Protein AF-Q2F9Y0-F1 (afdb_monomer_lite)

Secondary structure (DSSP, 8-state):
-HHHHHHHHHHHHHHHHHHHHHHTSTT--HHHHHHHHHHHHHHHS-HHHHHHHHHHHHHHHHHHHHHHHHHHHHHHHHHHHHHHHTTGGGSTTS-SS--HHHHHHHHHHHT--HHHHHHHHHHHT-HHHHHHHHHHHHHHHS-S--TTSSEEEEEEETTEEEEEEPPEEEETTEEE--EEHHHIIIIIHHHHHHHHHHHHHHHHHHH--

Radius of gyration: 23.52 Å; chains: 1; bounding box: 57×32×68 Å

Structure (mmCIF, N/CA/C/O backbone):
data_AF-Q2F9Y0-F1
#
_entry.id   AF-Q2F9Y0-F1
#
loop_
_atom_site.group_PDB
_atom_site.id
_atom_site.type_symbol
_atom_site.label_atom_id
_atom_site.label_alt_id
_atom_site.label_comp_id
_atom_site.label_asym_id
_atom_site.label_entity_id
_atom_site.label_seq_id
_atom_site.pdbx_PDB_ins_code
_atom_site.Cartn_x
_atom_site.Cartn_y
_atom_site.Cartn_z
_atom_site.occupancy
_atom_site.B_iso_or_equiv
_atom_site.auth_seq_id
_atom_site.auth_comp_id
_atom_site.auth_asym_id
_atom_site.auth_atom_id
_atom_site.pdbx_PDB_model_num
ATOM 1 N N . MET A 1 1 ? 3.606 -2.712 -42.632 1.00 35.59 1 MET A N 1
ATOM 2 C CA . MET A 1 1 ? 4.007 -3.842 -41.758 1.00 35.59 1 MET A CA 1
ATOM 3 C C . MET A 1 1 ? 5.374 -4.440 -42.110 1.00 35.59 1 MET A C 1
ATOM 5 O O . MET A 1 1 ? 6.155 -4.643 -41.194 1.00 35.59 1 MET A O 1
ATOM 9 N N . ALA A 1 2 ? 5.744 -4.632 -43.386 1.00 31.11 2 ALA A N 1
ATOM 10 C CA . ALA A 1 2 ? 7.085 -5.122 -43.763 1.00 31.11 2 ALA A CA 1
ATOM 11 C C . ALA A 1 2 ? 8.265 -4.178 -43.407 1.00 31.11 2 ALA A C 1
ATOM 13 O O . ALA A 1 2 ? 9.403 -4.629 -43.318 1.00 31.11 2 ALA A O 1
ATOM 14 N N . SER A 1 3 ? 8.014 -2.881 -43.171 1.00 41.38 3 SER A N 1
ATOM 15 C CA . SER A 1 3 ? 9.053 -1.863 -42.931 1.00 41.38 3 SER A CA 1
ATOM 16 C C . SER A 1 3 ? 9.679 -1.881 -41.530 1.00 41.38 3 SER A C 1
ATOM 18 O O . SER A 1 3 ? 10.760 -1.328 -41.354 1.00 41.38 3 SER A O 1
ATOM 20 N N . VAL A 1 4 ? 9.033 -2.507 -40.542 1.00 35.78 4 VAL A N 1
ATOM 21 C CA . VAL A 1 4 ? 9.550 -2.601 -39.162 1.00 35.78 4 VAL A CA 1
ATOM 22 C C . VA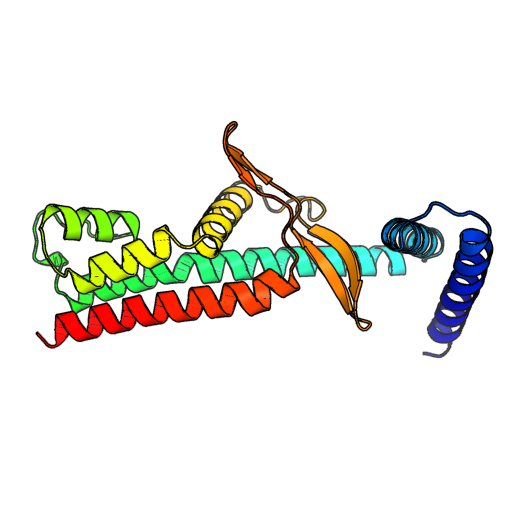L A 1 4 ? 10.335 -3.898 -38.966 1.00 35.78 4 VAL A C 1
ATOM 24 O O . VAL A 1 4 ? 11.355 -3.901 -38.287 1.00 35.78 4 VAL A O 1
ATOM 27 N N . GLN A 1 5 ? 9.932 -4.982 -39.638 1.00 37.91 5 GLN A N 1
ATOM 28 C CA . GLN A 1 5 ? 10.561 -6.300 -39.513 1.00 37.91 5 GLN A CA 1
ATOM 29 C C . GLN A 1 5 ? 12.048 -6.282 -39.895 1.00 37.91 5 GLN A C 1
ATOM 31 O O . GLN A 1 5 ? 12.871 -6.871 -39.203 1.00 37.91 5 GLN A O 1
ATOM 36 N N . TRP A 1 6 ? 12.420 -5.592 -40.979 1.00 38.03 6 TRP A N 1
ATOM 37 C CA . TRP A 1 6 ? 13.822 -5.534 -41.405 1.00 38.03 6 TRP A CA 1
ATOM 38 C C . TRP A 1 6 ? 14.667 -4.637 -40.491 1.00 38.03 6 TRP A C 1
ATOM 40 O O . TRP A 1 6 ? 15.812 -4.984 -40.215 1.00 38.03 6 TRP A O 1
ATOM 50 N N . LYS A 1 7 ? 14.100 -3.544 -39.957 1.00 39.91 7 LYS A N 1
ATOM 51 C CA . LYS A 1 7 ? 14.755 -2.695 -38.948 1.00 39.91 7 LYS A CA 1
ATOM 52 C C . LYS A 1 7 ? 14.967 -3.458 -37.642 1.00 39.91 7 LYS A C 1
ATOM 54 O O . LYS A 1 7 ? 16.060 -3.413 -37.090 1.00 39.91 7 LYS A O 1
ATOM 59 N N . LEU A 1 8 ? 13.964 -4.224 -37.204 1.00 39.72 8 LEU A N 1
ATOM 60 C CA . LEU A 1 8 ? 14.056 -5.126 -36.059 1.00 39.72 8 LEU A CA 1
ATOM 61 C C . LEU A 1 8 ? 15.112 -6.211 -36.309 1.00 39.72 8 LEU A C 1
ATOM 63 O O . LEU A 1 8 ? 15.956 -6.443 -35.457 1.00 39.72 8 LEU A O 1
ATOM 67 N N . ASN A 1 9 ? 15.153 -6.807 -37.503 1.00 41.47 9 ASN A N 1
ATOM 68 C CA . ASN A 1 9 ? 16.176 -7.786 -37.876 1.00 41.47 9 ASN A CA 1
ATOM 69 C C . ASN A 1 9 ? 17.584 -7.175 -37.940 1.00 41.47 9 ASN A C 1
ATOM 71 O O . ASN A 1 9 ? 18.547 -7.850 -37.591 1.00 41.47 9 ASN A O 1
ATOM 75 N N . ILE A 1 10 ? 17.733 -5.909 -38.345 1.00 43.91 10 ILE A N 1
ATOM 76 C CA . ILE A 1 10 ? 19.012 -5.190 -38.276 1.00 43.91 10 ILE A CA 1
ATOM 77 C C . ILE A 1 10 ? 19.371 -4.869 -36.831 1.00 43.91 10 ILE A C 1
ATOM 79 O O . ILE A 1 10 ? 20.515 -5.086 -36.461 1.00 43.91 10 ILE A O 1
ATOM 83 N N . ALA A 1 11 ? 18.434 -4.421 -35.999 1.00 42.31 11 ALA A N 1
ATOM 84 C CA . ALA A 1 11 ? 18.673 -4.185 -34.580 1.00 42.31 11 ALA A CA 1
ATOM 85 C C . ALA A 1 11 ? 19.053 -5.479 -33.846 1.00 42.31 11 ALA A C 1
ATOM 87 O O . ALA A 1 11 ? 19.985 -5.473 -33.053 1.00 42.31 11 ALA A O 1
ATOM 88 N N . LEU A 1 12 ? 18.411 -6.605 -34.169 1.00 44.59 12 LEU A N 1
ATOM 89 C CA . LEU A 1 12 ? 18.738 -7.936 -33.653 1.00 44.59 12 LEU A CA 1
ATOM 90 C C . LEU A 1 12 ? 20.084 -8.442 -34.194 1.00 44.59 12 LEU A C 1
ATOM 92 O O . LEU A 1 12 ? 20.882 -8.976 -33.435 1.00 44.59 12 LEU A O 1
ATOM 96 N N . ARG A 1 13 ? 20.403 -8.208 -35.472 1.00 40.81 13 ARG A N 1
ATOM 97 C CA . ARG A 1 13 ? 21.707 -8.560 -36.066 1.00 40.81 13 ARG A CA 1
ATOM 98 C C . ARG A 1 13 ? 22.842 -7.682 -35.535 1.00 40.81 13 ARG A C 1
ATOM 100 O O . ARG A 1 13 ? 23.958 -8.163 -35.364 1.00 40.81 13 ARG A O 1
ATOM 107 N N . SER A 1 14 ? 22.571 -6.408 -35.275 1.00 44.28 14 SER A N 1
ATOM 108 C CA . SER A 1 14 ? 23.485 -5.460 -34.638 1.00 44.28 14 SER A CA 1
ATOM 109 C C . SER A 1 14 ? 23.620 -5.751 -33.150 1.00 44.28 14 SER A C 1
ATOM 111 O O . SER A 1 14 ? 24.732 -5.671 -32.654 1.00 44.28 14 SER A O 1
ATOM 113 N N . ARG A 1 15 ? 22.557 -6.198 -32.462 1.00 48.16 15 ARG A N 1
ATOM 114 C CA . ARG A 1 15 ? 22.616 -6.803 -31.123 1.00 48.16 15 ARG A CA 1
ATOM 115 C C . ARG A 1 15 ? 23.521 -8.019 -31.154 1.00 48.16 15 ARG A C 1
ATOM 117 O O . ARG A 1 15 ? 24.416 -8.081 -30.336 1.00 48.16 15 ARG A O 1
ATOM 124 N N . ASP A 1 16 ? 23.357 -8.945 -32.092 1.00 47.34 16 ASP A N 1
ATOM 125 C CA . ASP A 1 16 ? 24.181 -10.156 -32.148 1.00 47.34 16 ASP A CA 1
ATOM 126 C C . ASP A 1 16 ? 25.643 -9.826 -32.472 1.00 47.34 16 ASP A C 1
ATOM 128 O O . ASP A 1 16 ? 26.545 -10.386 -31.860 1.00 47.34 16 ASP A O 1
ATOM 132 N N . LYS A 1 17 ? 25.905 -8.857 -33.358 1.00 47.09 17 LYS A N 1
ATOM 133 C CA . LYS A 1 17 ? 27.260 -8.341 -33.610 1.00 47.09 17 LYS A CA 1
ATOM 134 C C . LYS A 1 17 ? 27.841 -7.604 -32.404 1.00 47.09 17 LYS A C 1
ATOM 136 O O . LYS A 1 17 ? 28.986 -7.866 -32.068 1.00 47.09 17 LYS A O 1
ATOM 141 N N . CYS A 1 18 ? 27.077 -6.742 -31.733 1.00 40.38 18 CYS A N 1
ATOM 142 C CA . CYS A 1 18 ? 27.493 -6.059 -30.508 1.00 40.38 18 CYS A CA 1
ATOM 143 C C . CYS A 1 18 ? 27.743 -7.065 -29.393 1.00 40.38 18 CYS A C 1
ATOM 145 O O . CYS A 1 18 ? 28.813 -7.045 -28.818 1.00 40.38 18 CYS A O 1
ATOM 147 N N . VAL A 1 19 ? 26.823 -7.988 -29.125 1.00 45.69 19 VAL A N 1
ATOM 148 C CA . VAL A 1 19 ? 26.962 -9.069 -28.143 1.00 45.69 19 VAL A CA 1
ATOM 149 C C . VAL A 1 19 ? 28.166 -9.947 -28.479 1.00 45.69 19 VAL A C 1
ATOM 151 O O . VAL A 1 19 ? 28.903 -10.301 -27.572 1.00 45.69 19 VAL A O 1
ATOM 154 N N . ASN A 1 20 ? 28.436 -10.258 -29.750 1.00 48.38 20 ASN A N 1
ATOM 155 C CA . ASN A 1 20 ? 29.627 -11.021 -30.144 1.00 48.38 20 ASN A CA 1
ATOM 156 C C . ASN A 1 20 ? 30.928 -10.205 -30.017 1.00 48.38 20 ASN A C 1
ATOM 158 O O . ASN A 1 20 ? 31.932 -10.747 -29.566 1.00 48.38 20 ASN A O 1
ATOM 162 N N . SER A 1 21 ? 30.906 -8.905 -30.324 1.00 42.56 21 SER A N 1
ATOM 163 C CA . SER A 1 21 ? 32.020 -7.973 -30.083 1.00 42.56 21 SER A CA 1
ATOM 164 C C . SER A 1 21 ? 32.182 -7.584 -28.609 1.00 42.56 21 SER A C 1
ATOM 166 O O . SER A 1 21 ? 33.244 -7.120 -28.222 1.00 42.56 21 SER A O 1
ATOM 168 N N . LEU A 1 22 ? 31.166 -7.758 -27.767 1.00 39.34 22 LEU A N 1
ATOM 169 C CA . LEU A 1 22 ? 31.198 -7.472 -26.329 1.00 39.34 22 LEU A CA 1
ATOM 170 C C . LEU A 1 22 ? 31.544 -8.734 -25.535 1.00 39.34 22 LEU A C 1
ATOM 172 O O . LEU A 1 22 ? 32.240 -8.646 -24.537 1.00 39.34 22 LEU A O 1
ATOM 176 N N . LYS A 1 23 ? 31.205 -9.927 -26.039 1.00 45.66 23 LYS A N 1
ATOM 177 C CA . LYS A 1 23 ? 31.765 -11.208 -25.574 1.00 45.66 23 LYS A CA 1
ATOM 178 C C . LYS A 1 23 ? 33.284 -11.282 -25.753 1.00 45.66 23 LYS A C 1
ATOM 180 O O . LYS A 1 23 ? 33.936 -11.979 -24.986 1.00 45.66 23 LYS A O 1
ATOM 185 N N . SER A 1 24 ? 33.849 -10.564 -26.730 1.00 47.97 24 SER A N 1
ATOM 186 C CA . SER A 1 24 ? 35.305 -10.432 -26.890 1.00 47.97 24 SER A CA 1
ATOM 187 C C . SER A 1 24 ? 35.936 -9.366 -25.982 1.00 47.97 24 SER A C 1
ATOM 189 O O . SER A 1 24 ? 37.157 -9.267 -25.941 1.00 47.97 24 SER A O 1
ATOM 191 N N . HIS A 1 25 ? 35.130 -8.584 -25.254 1.00 45.88 25 HIS A N 1
ATOM 192 C CA . HIS A 1 25 ? 35.568 -7.615 -24.250 1.00 45.88 25 HIS A CA 1
ATOM 193 C C . HIS A 1 25 ? 34.967 -8.020 -22.900 1.00 45.88 25 HIS A C 1
ATOM 195 O O . HIS A 1 25 ? 33.916 -7.537 -22.485 1.00 45.88 25 HIS A O 1
ATOM 201 N N . SER A 1 26 ? 35.625 -8.960 -22.223 1.00 43.66 26 SER A N 1
ATOM 202 C CA . SER A 1 26 ? 35.299 -9.348 -20.851 1.00 43.66 26 SER A CA 1
ATOM 203 C C . SER A 1 26 ? 35.277 -8.102 -19.963 1.00 43.66 26 SER A C 1
ATOM 205 O O . SER A 1 26 ? 36.349 -7.543 -19.744 1.00 43.66 26 SER A O 1
ATOM 207 N N . ASN A 1 27 ? 34.077 -7.652 -19.557 1.00 49.59 27 ASN A N 1
ATOM 208 C CA . ASN A 1 27 ? 33.759 -6.865 -18.345 1.00 49.59 27 ASN A CA 1
ATOM 209 C C . ASN A 1 27 ? 32.391 -6.146 -18.380 1.00 49.59 27 ASN A C 1
ATOM 211 O O . ASN A 1 27 ? 32.070 -5.462 -17.415 1.00 49.59 27 ASN A O 1
ATOM 215 N N . TYR A 1 28 ? 31.561 -6.299 -19.419 1.00 45.31 28 TYR A N 1
ATOM 216 C CA . TYR A 1 28 ? 30.228 -5.675 -19.434 1.00 45.31 28 TYR A CA 1
ATOM 217 C C . TYR A 1 28 ? 29.133 -6.595 -18.884 1.00 45.31 28 TYR A C 1
ATOM 219 O O . TYR A 1 28 ? 28.969 -7.738 -19.317 1.00 45.31 28 TYR A O 1
ATOM 227 N N . THR A 1 29 ? 28.345 -6.071 -17.953 1.00 49.88 29 THR A N 1
ATOM 228 C CA . THR A 1 29 ? 27.115 -6.690 -17.451 1.00 49.88 29 THR A CA 1
ATOM 229 C C . THR A 1 29 ? 26.026 -6.685 -18.531 1.00 49.88 29 THR A C 1
ATOM 231 O O . THR A 1 29 ? 25.984 -5.807 -19.394 1.00 49.88 29 THR A O 1
ATOM 234 N N . GLN A 1 30 ? 25.084 -7.635 -18.483 1.00 45.84 30 GLN A N 1
ATOM 235 C CA . GLN A 1 30 ? 23.942 -7.663 -19.417 1.00 45.84 30 GLN A CA 1
ATOM 236 C C . GLN A 1 30 ? 23.124 -6.355 -19.406 1.00 45.84 30 GLN A C 1
ATOM 238 O O . GLN A 1 30 ? 22.567 -5.968 -20.432 1.00 45.84 30 GLN A O 1
ATOM 243 N N . LEU A 1 31 ? 23.115 -5.643 -18.275 1.00 44.16 31 LEU A N 1
ATOM 244 C CA . LEU A 1 31 ? 22.508 -4.324 -18.106 1.00 44.16 31 LEU A CA 1
ATOM 245 C C . LEU A 1 31 ? 23.189 -3.250 -18.966 1.00 44.16 31 LEU A C 1
ATOM 247 O O . LEU A 1 31 ? 22.509 -2.498 -19.662 1.00 44.16 31 LEU A O 1
ATOM 251 N N . GLU A 1 32 ? 24.521 -3.184 -18.954 1.00 46.94 32 GLU A N 1
ATOM 252 C CA . GLU A 1 32 ? 25.278 -2.221 -19.766 1.00 46.94 32 GLU A CA 1
ATOM 253 C C . GLU A 1 32 ? 25.078 -2.487 -21.261 1.00 46.94 32 GLU A C 1
ATOM 255 O O . GLU A 1 32 ? 24.944 -1.551 -22.052 1.00 46.94 32 GLU A O 1
ATOM 260 N N . LEU A 1 33 ? 24.957 -3.763 -21.639 1.00 47.72 33 LEU A N 1
ATOM 261 C CA . LEU A 1 33 ? 24.641 -4.181 -23.005 1.00 47.72 33 LEU A CA 1
ATOM 262 C C . LEU A 1 33 ? 23.226 -3.763 -23.424 1.00 47.72 33 LEU A C 1
ATOM 264 O O . LEU A 1 33 ? 23.044 -3.260 -24.532 1.00 47.72 33 LEU A O 1
ATOM 268 N N . ALA A 1 34 ? 22.231 -3.928 -22.550 1.00 47.94 34 ALA A N 1
ATOM 269 C CA . ALA A 1 34 ? 20.849 -3.529 -22.813 1.00 47.94 34 ALA A CA 1
ATOM 270 C C . ALA A 1 34 ? 20.696 -2.001 -22.896 1.00 47.94 34 ALA A C 1
ATOM 272 O O . ALA A 1 34 ? 20.045 -1.492 -23.806 1.00 47.94 34 ALA A O 1
ATOM 273 N N . GLN A 1 35 ? 21.353 -1.253 -22.006 1.00 50.25 35 GLN A N 1
ATOM 274 C CA . GLN A 1 35 ? 21.365 0.212 -22.035 1.00 50.25 35 GLN A CA 1
ATOM 275 C C . GLN A 1 35 ? 22.080 0.759 -23.275 1.00 50.25 35 GLN A C 1
ATOM 277 O O . GLN A 1 35 ? 21.606 1.718 -23.885 1.00 50.25 35 GLN A O 1
ATOM 282 N N . ALA A 1 36 ? 23.198 0.148 -23.679 1.00 47.16 36 ALA A N 1
ATOM 283 C CA . ALA A 1 36 ? 23.875 0.489 -24.924 1.00 47.16 36 ALA A CA 1
ATOM 284 C C . ALA A 1 36 ? 22.984 0.184 -26.138 1.00 47.16 36 ALA A C 1
ATOM 286 O O . ALA A 1 36 ? 22.823 1.046 -26.999 1.00 47.16 36 ALA A O 1
ATOM 287 N N . ALA A 1 37 ? 22.336 -0.985 -26.177 1.00 49.81 37 ALA A N 1
ATOM 288 C CA . ALA A 1 37 ? 21.397 -1.349 -27.237 1.00 49.81 37 ALA A CA 1
ATOM 289 C C . ALA A 1 37 ? 20.204 -0.385 -27.313 1.00 49.81 37 ALA A C 1
ATOM 291 O O . ALA A 1 37 ? 19.822 0.013 -28.408 1.00 49.81 37 ALA A O 1
ATOM 292 N N . MET A 1 38 ? 19.668 0.059 -26.173 1.00 54.62 38 MET A N 1
ATOM 293 C CA . MET A 1 38 ? 18.606 1.065 -26.108 1.00 54.62 38 MET A CA 1
ATOM 294 C C . MET A 1 38 ? 19.075 2.421 -26.644 1.00 54.62 38 MET A C 1
ATOM 296 O O . MET A 1 38 ? 18.378 3.036 -27.440 1.00 54.62 38 MET A O 1
ATOM 300 N N . LYS A 1 39 ? 20.281 2.873 -26.274 1.00 51.53 39 LYS A N 1
ATOM 301 C CA . LYS A 1 39 ? 20.874 4.107 -26.817 1.00 51.53 39 LYS A CA 1
ATOM 302 C C . LYS A 1 39 ? 21.113 4.019 -28.325 1.00 51.53 39 LYS A C 1
ATOM 304 O O . LYS A 1 39 ? 20.910 5.006 -29.019 1.00 51.53 39 LYS A O 1
ATOM 309 N N . VAL A 1 40 ? 21.509 2.852 -28.838 1.00 47.41 40 VAL A N 1
ATOM 310 C CA . VAL A 1 40 ? 21.656 2.613 -30.284 1.00 47.41 40 VAL A CA 1
ATOM 311 C C . VAL A 1 40 ? 20.296 2.573 -30.986 1.00 47.41 40 VAL A C 1
ATOM 313 O O . VAL A 1 40 ? 20.159 3.140 -32.065 1.00 47.41 40 VAL A O 1
ATOM 316 N N . LEU A 1 41 ? 19.284 1.951 -30.375 1.00 49.53 41 LEU A N 1
ATOM 317 C CA . LEU A 1 41 ? 17.911 1.945 -30.881 1.00 49.53 41 LEU A CA 1
ATOM 318 C C . LEU A 1 41 ? 17.327 3.359 -30.928 1.00 49.53 41 LEU A C 1
ATOM 320 O O . LEU A 1 41 ? 16.757 3.725 -31.944 1.00 49.53 41 LEU A O 1
ATOM 324 N N . LEU A 1 42 ? 17.525 4.162 -29.881 1.00 51.72 42 LEU A N 1
ATOM 325 C CA . LEU A 1 42 ? 17.092 5.561 -29.822 1.00 51.72 42 LEU A CA 1
ATOM 326 C C . LEU A 1 42 ? 17.892 6.456 -30.779 1.00 51.72 42 LEU A C 1
ATOM 328 O O . LEU A 1 42 ? 17.320 7.333 -31.409 1.00 51.72 42 LEU A O 1
ATOM 332 N N . GLY A 1 43 ? 19.196 6.211 -30.938 1.00 45.59 43 GLY A N 1
ATOM 333 C CA . GLY A 1 43 ? 20.053 6.958 -31.864 1.00 45.59 43 GLY A CA 1
ATOM 334 C C . GLY A 1 43 ? 19.863 6.597 -33.344 1.00 45.59 43 GLY A C 1
ATOM 335 O O . GLY A 1 43 ? 20.281 7.361 -34.208 1.00 45.59 43 GLY A O 1
ATOM 336 N N . GLY A 1 44 ? 19.263 5.439 -33.643 1.00 46.28 44 GLY A N 1
ATOM 337 C CA . GLY A 1 44 ? 18.922 4.988 -35.000 1.00 46.28 44 GLY A CA 1
ATOM 338 C C . GLY A 1 44 ? 17.423 5.015 -35.319 1.00 46.28 44 GLY A C 1
ATOM 339 O O . GLY A 1 44 ? 17.033 4.697 -36.446 1.00 46.28 44 GLY A O 1
ATOM 340 N N . ALA A 1 45 ? 16.589 5.357 -34.338 1.00 52.44 45 ALA A N 1
ATOM 341 C CA . ALA A 1 45 ? 15.160 5.566 -34.499 1.00 52.44 45 ALA A CA 1
ATOM 342 C C . ALA A 1 45 ? 14.911 6.881 -35.245 1.00 52.44 45 ALA A C 1
ATOM 344 O O . ALA A 1 45 ? 15.622 7.865 -35.057 1.00 52.44 45 ALA A O 1
ATOM 345 N N . SER A 1 46 ? 13.877 6.915 -36.084 1.00 53.12 46 SER A N 1
ATOM 346 C CA . SER A 1 46 ? 13.319 8.204 -36.504 1.00 53.12 46 SER A CA 1
ATOM 347 C C . SER A 1 46 ? 12.795 8.967 -35.283 1.00 53.12 46 SER A C 1
ATOM 349 O O . SER A 1 46 ? 12.385 8.341 -34.303 1.00 53.12 46 SER A O 1
ATOM 351 N N . ASP A 1 47 ? 12.714 10.297 -35.362 1.00 56.00 47 ASP A N 1
ATOM 352 C CA . ASP A 1 47 ? 12.168 11.136 -34.280 1.00 56.00 47 ASP A CA 1
ATOM 353 C C . ASP A 1 47 ? 10.800 10.627 -33.776 1.00 56.00 47 ASP A C 1
ATOM 355 O O . ASP A 1 47 ? 10.511 10.657 -32.582 1.00 56.00 47 ASP A O 1
ATOM 359 N N . SER A 1 48 ? 9.981 10.062 -34.674 1.00 50.62 48 SER A N 1
ATOM 360 C CA . SER A 1 48 ? 8.685 9.454 -34.338 1.00 50.62 48 SER A CA 1
ATOM 361 C C . SER A 1 48 ? 8.781 8.153 -33.524 1.00 50.62 48 SER A C 1
ATOM 363 O O . SER A 1 48 ? 7.967 7.910 -32.633 1.00 50.62 48 SER A O 1
ATOM 365 N N . GLU A 1 49 ? 9.782 7.314 -33.798 1.00 49.94 49 GLU A N 1
ATOM 366 C CA . GLU A 1 49 ? 10.000 6.032 -33.116 1.00 49.94 49 GLU A CA 1
ATOM 367 C C . GLU A 1 49 ? 10.605 6.265 -31.718 1.00 49.94 49 GLU A C 1
ATOM 369 O O . GLU A 1 49 ? 10.174 5.629 -30.756 1.00 49.94 49 GLU A O 1
ATOM 374 N N . ALA A 1 50 ? 11.523 7.230 -31.576 1.00 54.12 50 ALA A N 1
ATOM 375 C CA . ALA A 1 50 ? 12.054 7.653 -30.277 1.00 54.12 50 ALA A CA 1
ATOM 376 C C . ALA A 1 50 ? 10.960 8.286 -29.397 1.00 54.12 50 ALA A C 1
ATOM 378 O O . ALA A 1 50 ? 10.784 7.887 -28.247 1.00 54.12 50 ALA A O 1
ATOM 379 N N . CYS A 1 51 ? 10.143 9.177 -29.974 1.00 55.72 51 CYS A N 1
ATOM 380 C CA . CYS A 1 51 ? 8.996 9.784 -29.296 1.00 55.72 51 CYS A CA 1
ATOM 381 C C . CYS A 1 51 ? 7.983 8.736 -28.800 1.00 55.72 51 CYS A C 1
ATOM 383 O O . CYS A 1 51 ? 7.431 8.876 -27.710 1.00 55.72 51 CYS A O 1
ATOM 385 N N . THR A 1 52 ? 7.778 7.647 -29.548 1.00 56.75 52 THR A N 1
ATOM 386 C CA . THR A 1 52 ? 6.869 6.563 -29.137 1.00 56.75 52 THR A CA 1
ATOM 387 C C . THR A 1 52 ? 7.395 5.819 -27.906 1.00 56.75 52 THR A C 1
ATOM 389 O O . THR A 1 52 ? 6.638 5.563 -26.974 1.00 56.75 52 THR A O 1
ATOM 392 N N . ILE A 1 53 ? 8.692 5.500 -27.870 1.00 57.38 53 ILE A N 1
ATOM 393 C CA . ILE A 1 53 ? 9.319 4.809 -26.733 1.00 57.38 53 ILE A CA 1
ATOM 394 C C . ILE A 1 53 ? 9.272 5.679 -25.471 1.00 57.38 53 ILE A C 1
ATOM 396 O O . ILE A 1 53 ? 8.887 5.190 -24.407 1.00 57.38 53 ILE A O 1
ATOM 400 N N . ASP A 1 54 ? 9.607 6.965 -25.590 1.00 59.19 54 ASP A N 1
ATOM 401 C CA . ASP A 1 54 ? 9.536 7.913 -24.473 1.00 59.19 54 ASP A CA 1
ATOM 402 C C . ASP A 1 54 ? 8.101 8.065 -23.947 1.00 59.19 54 ASP A C 1
ATOM 404 O O . ASP A 1 54 ? 7.880 8.090 -22.733 1.00 59.19 54 ASP A O 1
ATOM 408 N N . THR A 1 55 ? 7.113 8.085 -24.849 1.00 62.44 55 THR A N 1
ATOM 409 C CA . THR A 1 55 ? 5.687 8.098 -24.486 1.00 62.44 55 THR A CA 1
ATOM 410 C C . THR A 1 55 ? 5.308 6.845 -23.697 1.00 62.44 55 THR A C 1
ATOM 412 O O . THR A 1 55 ? 4.740 6.951 -22.616 1.00 62.44 55 THR A O 1
ATOM 415 N N . MET A 1 56 ? 5.696 5.654 -24.161 1.00 59.84 56 MET A N 1
ATOM 416 C CA . MET A 1 56 ? 5.372 4.394 -23.476 1.00 59.84 56 MET A CA 1
ATOM 417 C C . MET A 1 56 ? 5.983 4.298 -22.071 1.00 59.84 56 MET A C 1
ATOM 419 O O . MET A 1 56 ? 5.348 3.779 -21.149 1.00 59.84 56 MET A O 1
ATOM 423 N N . LEU A 1 57 ? 7.214 4.787 -21.890 1.00 62.34 57 LEU A N 1
ATOM 424 C CA . LEU A 1 57 ? 7.859 4.840 -20.575 1.00 62.34 57 LEU A CA 1
ATOM 425 C C . LEU A 1 57 ? 7.151 5.828 -19.644 1.00 62.34 57 LEU A C 1
ATOM 427 O O . LEU A 1 57 ? 6.921 5.510 -18.477 1.00 62.34 57 LEU A O 1
ATOM 431 N N . SER A 1 58 ? 6.764 6.985 -20.181 1.00 62.34 58 SER A N 1
ATOM 432 C CA . SER A 1 58 ? 6.014 8.014 -19.459 1.00 62.34 58 SER A CA 1
ATOM 433 C C . SER A 1 58 ? 4.645 7.503 -19.004 1.00 62.34 58 SER A C 1
ATOM 435 O O . SER A 1 58 ? 4.284 7.650 -17.837 1.00 62.34 58 SER A O 1
ATOM 437 N N . ASP A 1 59 ? 3.908 6.834 -19.889 1.00 63.50 59 ASP A N 1
ATOM 438 C CA . ASP A 1 59 ? 2.603 6.252 -19.570 1.00 63.50 59 ASP A CA 1
ATOM 439 C C . ASP A 1 59 ? 2.729 5.151 -18.511 1.00 63.50 59 ASP A C 1
ATOM 441 O O . ASP A 1 59 ? 1.949 5.101 -17.561 1.00 63.50 59 ASP A O 1
ATOM 445 N N . SER A 1 60 ? 3.757 4.302 -18.617 1.00 64.44 60 SER A N 1
ATOM 446 C CA . SER A 1 60 ? 4.029 3.250 -17.627 1.00 64.44 60 SER A CA 1
ATOM 447 C C . SER A 1 60 ? 4.305 3.827 -16.233 1.00 64.44 60 SER A C 1
ATOM 449 O O . SER A 1 60 ? 3.806 3.305 -15.234 1.00 64.44 60 SER A O 1
ATOM 451 N N . GLU A 1 61 ? 5.070 4.919 -16.150 1.00 67.69 61 GLU A N 1
ATOM 452 C CA . GLU A 1 61 ? 5.316 5.643 -14.897 1.00 67.69 61 GLU A CA 1
ATOM 453 C C . GLU A 1 61 ? 4.021 6.251 -14.336 1.00 67.69 61 GLU A C 1
ATOM 455 O O . GLU A 1 61 ? 3.733 6.101 -13.146 1.00 67.69 61 GLU A O 1
ATOM 460 N N . LEU A 1 62 ? 3.198 6.870 -15.185 1.00 68.94 62 LEU A N 1
ATOM 461 C CA . LEU A 1 62 ? 1.924 7.459 -14.776 1.00 68.94 62 LEU A CA 1
ATOM 462 C C . LEU A 1 62 ? 0.941 6.409 -14.238 1.00 68.94 62 LEU A C 1
ATOM 464 O O . LEU A 1 62 ? 0.313 6.627 -13.195 1.00 68.94 62 LEU A O 1
ATOM 468 N N . TYR A 1 63 ? 0.808 5.269 -14.919 1.00 72.00 63 TYR A N 1
ATOM 469 C CA . TYR A 1 63 ? -0.059 4.179 -14.472 1.00 72.00 63 TYR A CA 1
ATOM 470 C C . TYR A 1 63 ? 0.388 3.613 -13.130 1.00 72.00 63 TYR A C 1
ATOM 472 O O . TYR A 1 63 ? -0.447 3.370 -12.260 1.00 72.00 63 TYR A O 1
ATOM 480 N N . LEU A 1 64 ? 1.695 3.473 -12.921 1.00 73.62 64 LEU A N 1
ATOM 481 C CA . LEU A 1 64 ? 2.247 3.019 -11.653 1.00 73.62 64 LEU A CA 1
ATOM 482 C C . LEU A 1 64 ? 1.965 3.993 -10.505 1.00 73.62 64 LEU A C 1
ATOM 484 O O . LEU A 1 64 ? 1.532 3.569 -9.434 1.00 73.62 64 LEU A O 1
ATOM 488 N N . ILE A 1 65 ? 2.182 5.293 -10.717 1.00 75.06 65 ILE A N 1
ATOM 489 C CA . ILE A 1 65 ? 1.872 6.317 -9.707 1.00 75.06 65 ILE A CA 1
ATOM 490 C C . ILE A 1 65 ? 0.379 6.279 -9.370 1.00 75.06 65 ILE A C 1
ATOM 492 O O . ILE A 1 65 ? 0.008 6.268 -8.195 1.00 75.06 65 ILE A O 1
ATOM 496 N N . SER A 1 66 ? -0.471 6.194 -10.394 1.00 77.75 66 SER A N 1
ATOM 497 C CA . SER A 1 66 ? -1.926 6.123 -10.230 1.00 77.75 66 SER A CA 1
ATOM 498 C C . SER A 1 66 ? -2.344 4.882 -9.442 1.00 77.75 66 SER A C 1
ATOM 500 O O . SER A 1 66 ? -3.142 4.978 -8.510 1.00 77.75 66 SER A O 1
ATOM 502 N N . PHE A 1 67 ? -1.766 3.723 -9.763 1.00 80.94 67 PHE A N 1
ATOM 503 C CA . PHE A 1 67 ? -1.998 2.475 -9.043 1.00 80.94 67 PHE A CA 1
ATOM 504 C C . PHE A 1 67 ? -1.556 2.573 -7.579 1.00 80.94 67 PHE A C 1
ATOM 506 O O . PHE A 1 67 ? -2.314 2.214 -6.680 1.00 80.94 67 PHE A O 1
ATOM 513 N N . ALA A 1 68 ? -0.370 3.125 -7.315 1.00 81.12 68 ALA A N 1
ATOM 514 C CA . ALA A 1 68 ? 0.116 3.324 -5.956 1.00 81.12 68 ALA A CA 1
ATOM 515 C C . ALA A 1 68 ? -0.806 4.256 -5.151 1.00 81.12 68 ALA A C 1
ATOM 517 O O . ALA A 1 68 ? -1.105 3.987 -3.988 1.00 81.12 68 ALA A O 1
ATOM 518 N N . HIS A 1 69 ? -1.305 5.338 -5.758 1.00 83.69 69 HIS A N 1
ATOM 519 C CA . HIS A 1 69 ? -2.265 6.242 -5.112 1.00 83.69 69 HIS A CA 1
ATOM 520 C C . HIS A 1 69 ? -3.600 5.551 -4.831 1.00 83.69 69 HIS A C 1
ATOM 522 O O . HIS A 1 69 ? -4.150 5.731 -3.744 1.00 83.69 69 HIS A O 1
ATOM 528 N N . ALA A 1 70 ? -4.087 4.722 -5.757 1.00 86.88 70 ALA A N 1
ATOM 529 C CA . ALA A 1 70 ? -5.291 3.924 -5.552 1.00 86.88 70 ALA A CA 1
ATOM 530 C C . ALA A 1 70 ? -5.118 2.949 -4.376 1.00 86.88 70 ALA A C 1
ATOM 532 O O . ALA A 1 70 ? -5.942 2.944 -3.463 1.00 86.88 70 ALA A O 1
ATOM 533 N N . MET A 1 71 ? -4.011 2.204 -4.332 1.00 87.56 71 MET A N 1
ATOM 534 C CA . MET A 1 71 ? -3.691 1.294 -3.226 1.00 87.56 71 MET A CA 1
ATOM 535 C C . MET A 1 71 ? -3.585 2.032 -1.885 1.00 87.56 71 MET A C 1
ATOM 537 O O . MET A 1 71 ? -4.173 1.616 -0.890 1.00 87.56 71 MET A O 1
ATOM 541 N N . HIS A 1 72 ? -2.902 3.180 -1.866 1.00 89.62 72 HIS A N 1
ATOM 542 C CA . HIS A 1 72 ? -2.741 4.010 -0.668 1.00 89.62 72 HIS A CA 1
ATOM 543 C C . HIS A 1 72 ? -4.065 4.551 -0.118 1.00 89.62 72 HIS A C 1
ATOM 545 O O . HIS A 1 72 ? -4.163 4.792 1.080 1.00 89.62 72 HIS A O 1
ATOM 551 N N . SER A 1 73 ? -5.088 4.698 -0.963 1.00 91.50 73 SER A N 1
ATOM 552 C CA . SER A 1 73 ? -6.409 5.178 -0.543 1.00 91.50 73 SER A CA 1
ATOM 553 C C . SER A 1 73 ? -7.262 4.126 0.179 1.00 91.50 73 SER A C 1
ATOM 555 O O . SER A 1 73 ? -8.169 4.488 0.929 1.00 91.50 73 SER A O 1
ATOM 557 N N . ILE A 1 74 ? -6.976 2.828 -0.000 1.00 94.12 74 ILE A N 1
ATOM 558 C CA . ILE A 1 74 ? -7.808 1.741 0.544 1.00 94.12 74 ILE A CA 1
ATOM 559 C C . ILE A 1 74 ? -7.887 1.785 2.080 1.00 94.12 74 ILE A C 1
ATOM 561 O O . ILE A 1 74 ? -8.999 1.695 2.606 1.00 94.12 74 ILE A O 1
ATOM 565 N N . PRO A 1 75 ? -6.788 1.969 2.838 1.00 93.25 75 PRO A N 1
ATOM 566 C CA . PRO A 1 75 ? -6.878 2.022 4.297 1.00 93.25 75 PRO A CA 1
ATOM 567 C C . PRO A 1 75 ? -7.679 3.208 4.835 1.00 93.25 75 PRO A C 1
ATOM 569 O O . PRO A 1 75 ? -8.368 3.066 5.844 1.00 93.25 75 PRO A O 1
ATOM 572 N N . ASP A 1 76 ? -7.655 4.357 4.159 1.00 91.62 76 ASP A N 1
ATOM 573 C CA . ASP A 1 76 ? -8.496 5.499 4.532 1.00 91.62 76 ASP A CA 1
ATOM 574 C C . ASP A 1 76 ? -9.980 5.220 4.235 1.00 91.62 76 ASP A C 1
ATOM 576 O O . ASP A 1 76 ? -10.852 5.575 5.032 1.00 91.62 76 ASP A O 1
ATOM 580 N N . ILE A 1 77 ? -10.289 4.511 3.143 1.00 94.94 77 ILE A N 1
ATOM 581 C CA . ILE A 1 77 ? -11.652 4.027 2.869 1.00 94.94 77 ILE A CA 1
ATOM 582 C C . ILE A 1 77 ? -12.103 3.068 3.977 1.00 94.94 77 ILE A C 1
ATOM 584 O O . ILE A 1 77 ? -13.169 3.267 4.559 1.00 94.94 77 ILE A O 1
ATOM 588 N N . LEU A 1 78 ? -11.283 2.071 4.324 1.00 95.94 78 LEU A N 1
ATOM 589 C CA . LEU A 1 78 ? -11.578 1.123 5.405 1.00 95.94 78 LEU A CA 1
ATOM 590 C C . LEU A 1 78 ? -11.744 1.824 6.758 1.00 95.94 78 LEU A C 1
ATOM 592 O O . LEU A 1 78 ? -12.569 1.408 7.567 1.00 95.94 78 LEU A O 1
ATOM 596 N N . SER A 1 79 ? -11.022 2.921 6.984 1.00 95.31 79 SER A N 1
ATOM 597 C CA . SER A 1 79 ? -11.153 3.719 8.204 1.00 95.31 79 SER A CA 1
ATOM 598 C C . SER A 1 79 ? -12.508 4.416 8.300 1.00 95.31 79 SER A C 1
ATOM 600 O O . SER A 1 79 ? -13.140 4.400 9.357 1.00 95.31 79 SER A O 1
ATOM 602 N N . ASN A 1 80 ? -13.003 4.953 7.183 1.00 95.38 80 ASN A N 1
ATOM 603 C CA . ASN A 1 80 ? -14.356 5.503 7.101 1.00 95.38 80 ASN A CA 1
ATOM 604 C C . ASN A 1 80 ? -15.424 4.408 7.246 1.00 95.38 80 ASN A C 1
ATOM 606 O O . ASN A 1 80 ? -16.430 4.618 7.925 1.00 95.38 80 ASN A O 1
ATOM 610 N N . VAL A 1 81 ? -15.199 3.221 6.672 1.00 95.50 81 VAL A N 1
ATOM 611 C CA . VAL A 1 81 ? -16.088 2.065 6.877 1.00 95.50 81 VAL A CA 1
ATOM 612 C C . VAL A 1 81 ? -16.159 1.708 8.361 1.00 95.50 81 VAL A C 1
ATOM 614 O O . VAL A 1 81 ? -17.259 1.631 8.900 1.00 95.50 81 VAL A O 1
ATOM 617 N N . ALA A 1 82 ? -15.019 1.570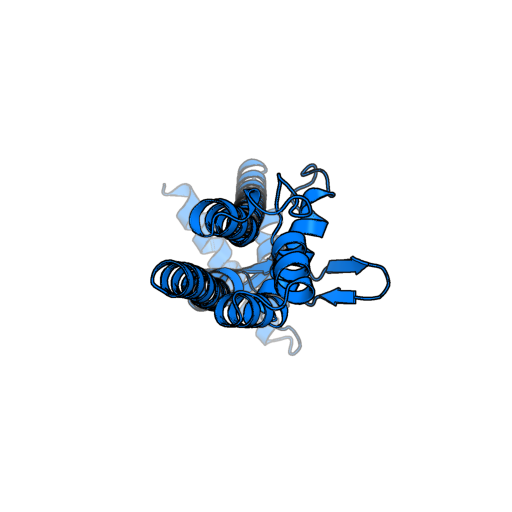 9.044 1.00 95.44 82 ALA A N 1
ATOM 618 C CA . ALA A 1 82 ? -14.974 1.287 10.478 1.00 95.44 82 ALA A CA 1
ATOM 619 C C . ALA A 1 82 ? -15.698 2.364 11.299 1.00 95.44 82 ALA A C 1
ATOM 621 O O . ALA A 1 82 ? -16.460 2.045 12.208 1.00 95.44 82 ALA A O 1
ATOM 622 N N . TYR A 1 83 ? -15.511 3.640 10.953 1.00 95.69 83 TYR A N 1
ATOM 623 C CA . TYR A 1 83 ? -16.172 4.756 11.626 1.00 95.69 83 TYR A CA 1
ATOM 624 C C . TYR A 1 83 ? -17.693 4.659 11.605 1.00 95.69 83 TYR A C 1
ATOM 626 O O . TYR A 1 83 ? -18.338 4.826 12.644 1.00 95.69 83 TYR A O 1
ATOM 634 N N . HIS A 1 84 ? -18.259 4.377 10.433 1.00 94.50 84 HIS A N 1
ATOM 635 C CA . HIS A 1 84 ? -19.701 4.258 10.279 1.00 94.50 84 HIS A CA 1
ATOM 636 C C . HIS A 1 84 ? -20.231 2.935 10.835 1.00 94.50 84 HIS A C 1
ATOM 638 O O . HIS A 1 84 ? -21.215 2.948 11.571 1.00 94.50 84 HIS A O 1
ATOM 644 N N . ALA A 1 85 ? -19.571 1.816 10.531 1.00 94.94 85 ALA A N 1
ATOM 645 C CA . ALA A 1 85 ? -20.014 0.481 10.927 1.00 94.94 85 ALA A CA 1
ATOM 646 C C . ALA A 1 85 ? -19.989 0.278 12.449 1.00 94.94 85 ALA A C 1
ATOM 648 O O . ALA A 1 85 ? -20.911 -0.307 13.004 1.00 94.94 85 ALA A O 1
ATOM 649 N N . LEU A 1 86 ? -18.974 0.815 13.133 1.00 94.19 86 LEU A N 1
ATOM 650 C CA . LEU A 1 86 ? -18.810 0.687 14.585 1.00 94.19 86 LEU A CA 1
ATOM 651 C C . LEU A 1 86 ? -19.448 1.848 15.364 1.00 94.19 86 LEU A C 1
ATOM 653 O O . LEU A 1 86 ? -19.257 1.971 16.571 1.00 94.19 86 LEU A O 1
ATOM 657 N N . GLY A 1 87 ? -20.175 2.745 14.687 1.00 92.75 87 GLY A N 1
ATOM 658 C CA . GLY A 1 87 ? -20.848 3.872 15.332 1.00 92.75 87 GLY A CA 1
ATOM 659 C C . GLY A 1 87 ? -19.894 4.835 16.049 1.00 92.75 87 GLY A C 1
ATOM 660 O O . GLY A 1 87 ? -20.285 5.464 17.036 1.00 92.75 87 GLY A O 1
ATOM 661 N N . LEU A 1 88 ? -18.653 4.990 15.568 1.00 93.38 88 LEU A N 1
ATOM 662 C CA . LEU A 1 88 ? -17.625 5.791 16.248 1.00 93.38 88 LEU A CA 1
ATOM 663 C C . LEU A 1 88 ? -18.007 7.275 16.359 1.00 93.38 88 LEU A C 1
ATOM 665 O O . LEU A 1 88 ? -17.586 7.964 17.286 1.00 93.38 88 LEU A O 1
ATOM 669 N N . GLY A 1 89 ? -18.872 7.762 15.466 1.00 91.25 89 GLY A N 1
ATOM 670 C CA . GLY A 1 89 ? -19.421 9.119 15.523 1.00 91.25 89 GLY A CA 1
ATOM 671 C C . GLY A 1 89 ? -20.278 9.422 16.759 1.00 91.25 89 GLY A C 1
ATOM 672 O O . GLY A 1 89 ? -20.571 10.587 17.023 1.00 91.25 89 GLY A O 1
ATOM 673 N N . THR A 1 90 ? -20.658 8.408 17.541 1.00 91.88 90 THR A N 1
ATOM 674 C CA . THR A 1 90 ? -21.345 8.597 18.831 1.00 91.88 90 THR A CA 1
ATOM 675 C C . THR A 1 90 ? -20.406 9.108 19.929 1.00 91.88 90 THR A C 1
ATOM 677 O O . THR A 1 90 ? -20.852 9.744 20.889 1.00 91.88 90 THR A O 1
ATOM 680 N N . TYR A 1 91 ? -19.094 8.904 19.781 1.00 91.94 91 TYR A N 1
ATOM 681 C CA . TYR A 1 91 ? -18.096 9.422 20.707 1.00 91.94 91 TYR A CA 1
ATOM 682 C C . TYR A 1 91 ? -17.786 10.888 20.393 1.00 91.94 91 TYR A C 1
ATOM 684 O O . TYR A 1 91 ? -17.299 11.225 19.316 1.00 91.94 91 TYR A O 1
ATOM 692 N N . LYS A 1 92 ? -17.996 11.772 21.377 1.00 88.31 92 LYS A N 1
ATOM 693 C CA . LYS A 1 92 ? -17.775 13.225 21.225 1.00 88.31 92 LYS A CA 1
ATOM 694 C C . LYS A 1 92 ? -16.345 13.608 20.828 1.00 88.31 92 LYS A C 1
ATOM 696 O O . LYS A 1 92 ? -16.155 14.673 20.252 1.00 88.31 92 LYS A O 1
ATOM 701 N N . ASP A 1 93 ? -15.353 12.786 21.164 1.00 90.06 93 ASP A N 1
ATOM 702 C CA . ASP A 1 93 ? -13.937 13.021 20.865 1.00 90.06 93 ASP A CA 1
ATOM 703 C C . ASP A 1 93 ? -13.423 12.258 19.633 1.00 90.06 93 ASP A C 1
ATOM 705 O O . ASP A 1 93 ? -12.220 12.285 19.370 1.00 90.06 93 ASP A O 1
ATOM 709 N N . CYS A 1 94 ? -14.301 11.588 18.876 1.00 89.06 94 CYS A N 1
ATOM 710 C CA . CYS A 1 94 ? -13.924 10.942 17.623 1.00 89.06 94 CYS A CA 1
ATOM 711 C C . CYS A 1 94 ? -13.892 11.962 16.462 1.00 89.06 94 CYS A C 1
ATOM 713 O O . CYS A 1 94 ? -14.868 12.698 16.272 1.00 89.06 94 CYS A O 1
ATOM 715 N N . PRO A 1 95 ? -12.805 12.028 15.668 1.00 86.69 95 PRO A N 1
ATOM 716 C CA . PRO A 1 95 ? -12.748 12.860 14.465 1.00 86.69 95 PRO A CA 1
ATOM 717 C C . PRO A 1 95 ? -13.813 12.449 13.438 1.00 86.69 95 PRO A C 1
ATOM 719 O O . PRO A 1 95 ? -14.095 11.267 13.281 1.00 86.69 95 PRO A O 1
ATOM 722 N N . ARG A 1 96 ? -14.396 13.416 12.713 1.00 80.38 96 ARG A N 1
ATOM 723 C CA . ARG A 1 96 ? -15.418 13.137 11.680 1.00 80.38 96 ARG A CA 1
ATOM 724 C C . ARG A 1 96 ? -14.840 12.648 10.350 1.00 80.38 96 ARG A C 1
ATOM 726 O O . ARG A 1 96 ? -15.475 11.839 9.692 1.00 80.38 96 ARG A O 1
ATOM 733 N N . ASN A 1 97 ? -13.666 13.142 9.963 1.00 80.19 97 ASN A N 1
ATOM 734 C CA . ASN A 1 97 ? -12.954 12.712 8.759 1.00 80.19 97 ASN A CA 1
ATOM 735 C C . ASN A 1 97 ? -11.766 11.880 9.211 1.00 80.19 97 ASN A C 1
ATOM 737 O O . ASN A 1 97 ? -10.711 12.440 9.476 1.00 80.19 97 ASN A O 1
ATOM 741 N N . ILE A 1 98 ? -11.974 10.582 9.392 1.00 88.88 98 ILE A N 1
ATOM 742 C CA . ILE A 1 98 ? -11.015 9.734 10.091 1.00 88.88 98 ILE A CA 1
ATOM 743 C C . ILE A 1 98 ? -10.096 9.013 9.104 1.00 88.88 98 ILE A C 1
ATOM 745 O O . ILE A 1 98 ? -10.493 8.098 8.384 1.00 88.88 98 ILE A O 1
ATOM 749 N N . SER A 1 99 ? -8.847 9.457 9.062 1.00 92.19 99 SER A N 1
ATOM 750 C CA . SER A 1 99 ? -7.754 8.721 8.424 1.00 92.19 99 SER A CA 1
ATOM 751 C C . SER A 1 99 ? -7.408 7.449 9.204 1.00 92.19 99 SER A C 1
ATOM 753 O O . SER A 1 99 ? -7.745 7.319 10.387 1.00 92.19 99 SER A O 1
ATOM 755 N N . LEU A 1 100 ? -6.647 6.539 8.586 1.00 92.88 100 LEU A N 1
ATOM 756 C CA . LEU A 1 100 ? -6.129 5.344 9.274 1.00 92.88 100 LEU A CA 1
ATOM 757 C C . LEU A 1 100 ? -5.359 5.692 10.556 1.00 92.88 100 LEU A C 1
ATOM 759 O O . LEU A 1 100 ? -5.523 5.044 11.593 1.00 92.88 100 LEU A O 1
ATOM 763 N N . TRP A 1 101 ? -4.554 6.755 10.507 1.00 93.00 101 TRP A N 1
ATOM 764 C CA . TRP A 1 101 ? -3.788 7.221 11.661 1.00 93.00 101 TRP A CA 1
ATOM 765 C C . TRP A 1 101 ? -4.696 7.710 12.797 1.00 93.00 101 TRP A C 1
ATOM 767 O O . TRP A 1 101 ? -4.467 7.376 13.964 1.00 93.00 101 TRP A O 1
ATOM 777 N N . GLU A 1 102 ? -5.738 8.478 12.472 1.00 94.75 102 GLU A N 1
ATOM 778 C CA . GLU A 1 102 ? -6.704 8.971 13.459 1.00 94.75 102 GLU A CA 1
ATOM 779 C C . GLU A 1 102 ? -7.523 7.835 14.065 1.00 94.75 102 GLU A C 1
ATOM 781 O O . GLU A 1 102 ? -7.705 7.816 15.284 1.00 94.75 102 GLU A O 1
ATOM 786 N N . LEU A 1 103 ? -7.952 6.867 13.246 1.00 95.44 103 LEU A N 1
ATOM 787 C CA . LEU A 1 103 ? -8.660 5.674 13.704 1.00 95.44 103 LEU A CA 1
ATOM 788 C C . LEU A 1 103 ? -7.813 4.896 14.702 1.00 95.44 103 LEU A C 1
ATOM 790 O O . LEU A 1 103 ? -8.253 4.681 15.831 1.00 95.44 103 LEU A O 1
ATOM 794 N N . LYS A 1 104 ? -6.575 4.555 14.328 1.00 96.00 104 LYS A N 1
ATOM 795 C CA . LYS A 1 104 ? -5.626 3.855 15.202 1.00 96.00 104 LYS A CA 1
ATOM 796 C C . LYS A 1 104 ? -5.435 4.583 16.529 1.00 96.00 104 LYS A C 1
ATOM 798 O O . LYS A 1 104 ? -5.548 3.991 17.600 1.00 96.00 104 LYS A O 1
ATOM 803 N N . LYS A 1 105 ? -5.163 5.890 16.472 1.00 95.38 105 LYS A N 1
ATOM 804 C CA . LYS A 1 105 ? -4.942 6.704 17.671 1.00 95.38 105 LYS A CA 1
ATOM 805 C C . LYS A 1 105 ? -6.179 6.722 18.567 1.00 95.38 105 LYS A C 1
ATOM 807 O O . LYS A 1 105 ? -6.049 6.662 19.790 1.00 95.38 105 LYS A O 1
ATOM 812 N N . PHE A 1 106 ? -7.365 6.814 17.972 1.00 95.56 106 PHE A N 1
ATOM 813 C CA . PHE A 1 106 ? -8.627 6.827 18.697 1.00 95.56 106 PHE A CA 1
ATOM 814 C C . PHE A 1 106 ? -8.896 5.491 19.401 1.00 95.56 106 PHE A C 1
ATOM 816 O O . PHE A 1 106 ? -9.073 5.485 20.621 1.00 95.56 106 PHE A O 1
ATOM 823 N N . ILE A 1 107 ? -8.858 4.367 18.676 1.00 95.31 107 ILE A N 1
ATOM 824 C CA . ILE A 1 107 ? -9.122 3.033 19.246 1.00 95.31 107 ILE A CA 1
ATOM 825 C C . ILE A 1 107 ? -8.084 2.662 20.311 1.00 95.31 107 ILE A C 1
ATOM 827 O O . ILE A 1 107 ? -8.448 2.164 21.375 1.00 95.31 107 ILE A O 1
ATOM 831 N N . GLN A 1 108 ? -6.811 3.020 20.097 1.00 96.19 108 GLN A N 1
ATOM 832 C CA . GLN A 1 108 ? -5.737 2.796 21.063 1.00 96.19 108 GLN A CA 1
ATOM 833 C C . GLN A 1 108 ? -5.937 3.622 22.339 1.00 96.19 108 GLN A C 1
ATOM 835 O O . GLN A 1 108 ? -5.798 3.097 23.439 1.00 96.19 108 GLN A O 1
ATOM 840 N N . LYS A 1 109 ? -6.306 4.905 22.216 1.00 95.19 109 LYS A N 1
ATOM 841 C CA . LYS A 1 109 ? -6.589 5.773 23.372 1.00 95.19 109 LYS A CA 1
ATOM 842 C C . LYS A 1 109 ? -7.791 5.276 24.180 1.00 95.19 109 LYS A C 1
ATOM 844 O O . LYS A 1 109 ? -7.803 5.414 25.400 1.00 95.19 109 LYS A O 1
ATOM 849 N N . LYS A 1 110 ? -8.822 4.771 23.502 1.00 94.38 110 LYS A N 1
ATOM 850 C CA . LYS A 1 110 ? -10.061 4.295 24.131 1.00 94.38 110 LYS A CA 1
ATOM 851 C C . LYS A 1 110 ? -9.955 2.871 24.674 1.00 94.38 110 LYS A C 1
ATOM 853 O O . LYS A 1 110 ? -10.760 2.519 25.528 1.00 94.38 110 LYS A O 1
ATOM 858 N N . GLY A 1 111 ? -8.990 2.079 24.203 1.00 94.62 111 GLY A N 1
ATOM 859 C CA . GLY A 1 111 ? -8.854 0.670 24.571 1.00 94.62 111 GLY A CA 1
ATOM 860 C C . GLY A 1 111 ? -9.995 -0.197 24.032 1.00 94.62 111 GLY A C 1
ATOM 861 O O . GLY A 1 111 ? -10.435 -1.113 24.718 1.00 94.62 111 GLY A O 1
ATOM 862 N N . ILE A 1 112 ? -10.500 0.120 22.837 1.00 94.06 112 ILE A N 1
ATOM 863 C CA . ILE A 1 112 ? -11.630 -0.569 22.190 1.00 94.06 112 ILE A CA 1
ATOM 864 C C . ILE A 1 112 ? -11.191 -1.219 20.876 1.00 94.06 112 ILE A C 1
ATOM 866 O O . ILE A 1 112 ? -10.194 -0.804 20.286 1.00 94.06 112 ILE A O 1
ATOM 870 N N . TYR A 1 113 ? -11.953 -2.216 20.421 1.00 96.00 113 TYR A N 1
ATOM 871 C CA . TYR A 1 113 ? -11.744 -2.936 19.156 1.00 96.00 113 TYR A CA 1
ATOM 872 C C . TYR A 1 113 ? -10.313 -3.483 18.985 1.00 96.00 113 TYR A C 1
ATOM 874 O O . TYR A 1 113 ? -9.597 -3.107 18.048 1.00 96.00 113 TYR A O 1
ATOM 882 N N . PRO A 1 114 ? -9.846 -4.351 19.904 1.00 95.44 114 PRO A N 1
ATOM 883 C CA . PRO A 1 114 ? -8.463 -4.820 19.918 1.00 95.44 114 PRO A CA 1
ATOM 884 C C . PRO A 1 114 ? -8.071 -5.590 18.650 1.00 95.44 114 PRO A C 1
ATOM 886 O O . PRO A 1 114 ? -6.911 -5.521 18.246 1.00 95.44 114 PRO A O 1
ATOM 889 N N . HIS A 1 115 ? -9.006 -6.283 17.986 1.00 96.50 115 HIS A N 1
ATOM 890 C CA . HIS A 1 115 ? -8.696 -7.005 16.748 1.00 96.50 115 HIS A CA 1
ATOM 891 C C . HIS A 1 115 ? -8.476 -6.045 15.581 1.00 96.50 115 HIS A C 1
ATOM 893 O O . HIS A 1 115 ? -7.573 -6.259 14.772 1.00 96.50 115 HIS A O 1
ATOM 899 N N . LEU A 1 116 ? -9.264 -4.968 15.521 1.00 97.19 116 LEU A N 1
ATOM 900 C CA . LEU A 1 116 ? -9.077 -3.910 14.535 1.00 97.19 116 LEU A CA 1
ATOM 901 C C . LEU A 1 116 ? -7.748 -3.185 14.759 1.00 97.19 116 LEU A C 1
ATOM 903 O O . LEU A 1 116 ? -7.008 -2.966 13.804 1.00 97.19 116 LEU A O 1
ATOM 907 N N . LEU A 1 117 ? -7.404 -2.876 16.014 1.00 97.44 117 LEU A N 1
ATOM 908 C CA . LEU A 1 117 ? 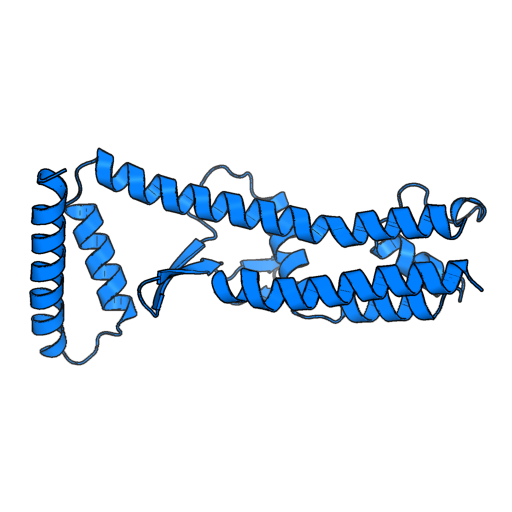-6.109 -2.277 16.340 1.00 97.44 117 LEU A CA 1
ATOM 909 C C . LEU A 1 117 ? -4.946 -3.177 15.908 1.00 97.44 117 LEU A C 1
ATOM 911 O O . LEU A 1 117 ? -4.021 -2.688 15.266 1.00 97.44 117 LEU A O 1
ATOM 915 N N . ALA A 1 118 ? -5.009 -4.477 16.204 1.00 97.31 118 ALA A N 1
ATOM 916 C CA . ALA A 1 118 ? -3.981 -5.426 15.787 1.00 97.31 118 ALA A CA 1
ATOM 917 C C . ALA A 1 118 ? -3.833 -5.481 14.256 1.00 97.31 118 ALA A C 1
ATOM 919 O O . ALA A 1 118 ? -2.722 -5.381 13.748 1.00 97.31 118 ALA A O 1
ATOM 920 N N . ALA A 1 119 ? -4.943 -5.550 13.513 1.00 97.56 119 ALA A N 1
ATOM 921 C CA . ALA A 1 119 ? -4.907 -5.580 12.050 1.00 97.56 119 ALA A CA 1
ATOM 922 C C . ALA A 1 119 ? -4.323 -4.293 11.433 1.00 97.56 119 ALA A C 1
ATOM 924 O O . ALA A 1 119 ? -3.626 -4.360 10.423 1.00 97.56 119 ALA A O 1
ATOM 925 N N . ILE A 1 120 ? -4.586 -3.127 12.035 1.00 97.06 120 ILE A N 1
ATOM 926 C CA . ILE A 1 120 ? -4.000 -1.854 11.589 1.00 97.06 120 ILE A CA 1
ATOM 927 C C . ILE A 1 120 ? -2.493 -1.814 11.873 1.00 97.06 120 ILE A C 1
ATOM 929 O O . ILE A 1 120 ? -1.734 -1.344 11.027 1.00 97.06 120 ILE A O 1
ATOM 933 N N . LEU A 1 121 ? -2.055 -2.309 13.034 1.00 96.81 121 LEU A N 1
ATOM 934 C CA . LEU A 1 121 ? -0.631 -2.378 13.376 1.00 96.81 121 LEU A CA 1
ATOM 935 C C . LEU A 1 121 ? 0.130 -3.317 12.432 1.00 96.81 121 LEU A C 1
ATOM 937 O O . LEU A 1 121 ? 1.174 -2.927 11.924 1.00 96.81 121 LEU A O 1
ATOM 941 N N . ASP A 1 122 ? -0.437 -4.479 12.097 1.00 96.62 122 ASP A N 1
ATOM 942 C CA . ASP A 1 122 ? 0.169 -5.398 11.123 1.00 96.62 122 ASP A CA 1
ATOM 943 C C . ASP A 1 122 ? 0.379 -4.742 9.747 1.00 96.62 122 ASP A C 1
ATOM 945 O O . ASP A 1 122 ? 1.371 -5.011 9.070 1.00 96.62 122 ASP A O 1
ATOM 949 N N . LEU A 1 123 ? -0.545 -3.867 9.324 1.00 95.88 123 LEU A N 1
ATOM 950 C CA . LEU A 1 123 ? -0.376 -3.083 8.102 1.00 95.88 123 LEU A CA 1
ATOM 951 C C . LEU A 1 123 ? 0.731 -2.031 8.253 1.00 95.88 123 LEU A C 1
ATOM 953 O O . LEU A 1 123 ? 1.532 -1.859 7.342 1.00 95.88 123 LEU A O 1
ATOM 957 N N . GLU A 1 124 ? 0.780 -1.305 9.370 1.00 93.31 124 GLU A N 1
ATOM 958 C CA . GLU A 1 124 ? 1.798 -0.270 9.589 1.00 93.31 124 GLU A CA 1
ATOM 959 C C . GLU A 1 124 ? 3.220 -0.826 9.735 1.00 93.31 124 GLU A C 1
ATOM 961 O O . GLU A 1 124 ? 4.169 -0.143 9.341 1.00 93.31 124 GLU A O 1
ATOM 966 N N . ASP A 1 125 ? 3.355 -2.053 10.237 1.00 93.12 125 ASP A N 1
ATOM 967 C CA . ASP A 1 125 ? 4.630 -2.756 10.392 1.00 93.12 125 ASP A CA 1
ATOM 968 C C . ASP A 1 125 ? 5.076 -3.479 9.101 1.00 93.12 125 ASP A C 1
ATOM 970 O O . ASP A 1 125 ? 6.221 -3.924 8.992 1.00 93.12 125 ASP A O 1
ATOM 974 N N . CYS A 1 126 ? 4.202 -3.572 8.093 1.00 91.69 126 CYS A N 1
ATOM 975 C CA . CYS A 1 126 ? 4.493 -4.190 6.802 1.00 91.69 126 CYS A CA 1
ATOM 976 C C . CYS A 1 126 ? 5.394 -3.292 5.937 1.00 91.69 126 CYS A C 1
ATOM 978 O O . CYS A 1 126 ? 5.096 -2.124 5.667 1.00 91.69 126 CYS A O 1
ATOM 980 N N . PHE A 1 127 ? 6.505 -3.858 5.457 1.00 87.62 127 PHE A N 1
ATOM 981 C CA . PHE A 1 127 ? 7.494 -3.130 4.660 1.00 87.62 127 PHE A CA 1
ATOM 982 C C . PHE A 1 127 ? 6.897 -2.568 3.365 1.00 87.62 127 PHE A C 1
ATOM 984 O O . PHE A 1 127 ? 7.148 -1.415 3.012 1.00 87.62 127 PHE A O 1
ATOM 991 N N . GLU A 1 128 ? 6.072 -3.357 2.686 1.00 87.44 128 GLU A N 1
ATOM 992 C CA . GLU A 1 128 ? 5.397 -3.007 1.442 1.00 87.44 128 GLU A CA 1
ATOM 993 C C . GLU A 1 128 ? 4.494 -1.783 1.638 1.00 87.44 128 GLU A C 1
ATOM 995 O O . GLU A 1 128 ? 4.479 -0.869 0.809 1.00 87.44 128 GLU A O 1
ATOM 1000 N N . TRP A 1 129 ? 3.804 -1.696 2.780 1.00 90.50 129 TRP A N 1
ATOM 1001 C CA . TRP A 1 129 ? 2.997 -0.526 3.127 1.00 90.50 129 TRP A CA 1
ATOM 1002 C C . TRP A 1 129 ? 3.861 0.697 3.432 1.00 90.50 129 TRP A C 1
ATOM 1004 O O . TRP A 1 129 ? 3.567 1.797 2.955 1.00 90.50 129 TRP A O 1
ATOM 1014 N N . ILE A 1 130 ? 4.948 0.525 4.190 1.00 88.06 130 ILE A N 1
ATOM 1015 C CA . ILE A 1 130 ? 5.894 1.606 4.496 1.00 88.06 130 ILE A CA 1
ATOM 1016 C C . ILE A 1 130 ? 6.472 2.187 3.199 1.00 88.06 130 ILE A C 1
ATOM 1018 O O . ILE A 1 130 ? 6.521 3.414 3.044 1.00 88.06 130 ILE A O 1
ATOM 1022 N N . TYR A 1 131 ? 6.870 1.320 2.265 1.00 84.69 131 TYR A N 1
ATOM 1023 C CA . TYR A 1 131 ? 7.363 1.705 0.948 1.00 84.69 131 TYR A CA 1
ATOM 1024 C C . TYR A 1 131 ? 6.287 2.442 0.149 1.00 84.69 131 TYR A C 1
ATOM 1026 O O . TYR A 1 131 ? 6.520 3.572 -0.284 1.00 84.69 131 TYR A O 1
ATOM 1034 N N . LEU A 1 132 ? 5.096 1.847 0.008 1.00 86.12 132 LEU A N 1
ATOM 1035 C CA . LEU A 1 132 ? 3.972 2.424 -0.727 1.00 86.12 132 LEU A CA 1
ATOM 1036 C C . LEU A 1 132 ? 3.614 3.815 -0.199 1.00 86.12 132 LEU A C 1
ATOM 1038 O O . LEU A 1 132 ? 3.530 4.769 -0.967 1.00 86.12 132 LEU A O 1
ATOM 1042 N N . ASN A 1 133 ? 3.444 3.950 1.115 1.00 86.94 133 ASN A N 1
ATOM 1043 C CA . ASN A 1 133 ? 3.116 5.213 1.767 1.00 86.94 133 ASN A CA 1
ATOM 1044 C C . ASN A 1 133 ? 4.217 6.264 1.556 1.00 86.94 133 ASN A C 1
ATOM 1046 O O . ASN A 1 133 ? 3.935 7.442 1.340 1.00 86.94 133 ASN A O 1
ATOM 1050 N N . ALA A 1 134 ? 5.492 5.875 1.600 1.00 82.38 134 ALA A N 1
ATOM 1051 C CA . ALA A 1 134 ? 6.582 6.797 1.306 1.00 82.38 134 ALA A CA 1
ATOM 1052 C C . ALA A 1 134 ? 6.578 7.227 -0.173 1.00 82.38 134 ALA A C 1
ATOM 1054 O O . ALA A 1 134 ? 6.705 8.418 -0.462 1.00 82.38 134 ALA A O 1
ATOM 1055 N N . PHE A 1 135 ? 6.370 6.280 -1.090 1.00 79.88 135 PHE A N 1
ATOM 1056 C CA . PHE A 1 135 ? 6.318 6.519 -2.529 1.00 79.88 135 PHE A CA 1
ATOM 1057 C C . PHE A 1 135 ? 5.154 7.437 -2.920 1.00 79.88 135 PHE A C 1
ATOM 1059 O O . PHE A 1 135 ? 5.345 8.409 -3.657 1.00 79.88 135 PHE A O 1
ATOM 1066 N N . THR A 1 136 ? 3.953 7.203 -2.384 1.00 82.06 136 THR A N 1
ATOM 1067 C CA . THR A 1 136 ? 2.791 8.063 -2.650 1.00 82.06 136 THR A CA 1
ATOM 1068 C C . THR A 1 136 ? 2.994 9.471 -2.110 1.00 82.06 136 THR A C 1
ATOM 1070 O O . THR A 1 136 ? 2.653 10.432 -2.790 1.00 82.06 136 THR A O 1
ATOM 1073 N N . ASN A 1 137 ? 3.605 9.632 -0.935 1.00 79.81 137 ASN A N 1
ATOM 1074 C CA . ASN A 1 137 ? 3.897 10.957 -0.388 1.00 79.81 137 ASN A CA 1
ATOM 1075 C C . ASN A 1 137 ? 4.898 11.734 -1.252 1.00 79.81 137 ASN A C 1
ATOM 1077 O O . ASN A 1 137 ? 4.682 12.912 -1.528 1.00 79.81 137 ASN A O 1
ATOM 1081 N N . VAL A 1 138 ? 5.963 11.084 -1.729 1.00 76.00 138 VAL A N 1
ATOM 1082 C CA . VAL A 1 138 ? 6.938 11.731 -2.623 1.00 76.00 138 VAL A CA 1
ATOM 1083 C C . VAL A 1 138 ? 6.278 12.143 -3.942 1.00 76.00 138 VAL A C 1
ATOM 1085 O O . VAL A 1 138 ? 6.435 13.282 -4.385 1.00 76.00 138 VAL A O 1
ATOM 1088 N N . THR A 1 139 ? 5.486 11.255 -4.541 1.00 74.19 139 THR A N 1
ATOM 1089 C CA . THR A 1 139 ? 4.849 11.494 -5.847 1.00 74.19 139 THR A CA 1
ATOM 1090 C C . THR A 1 139 ? 3.657 12.455 -5.786 1.00 74.19 139 THR A C 1
ATOM 1092 O O . THR A 1 139 ? 3.394 13.137 -6.768 1.00 74.19 139 THR A O 1
ATOM 1095 N N . LYS A 1 140 ? 2.966 12.593 -4.643 1.00 72.31 140 LYS A N 1
ATOM 1096 C CA . LYS A 1 140 ? 1.899 13.599 -4.439 1.00 72.31 140 LYS A CA 1
ATOM 1097 C C . LYS A 1 140 ? 2.418 15.040 -4.505 1.00 72.31 140 LYS A C 1
ATOM 1099 O O . LYS A 1 140 ? 1.692 15.933 -4.935 1.00 72.31 140 LYS A O 1
ATOM 1104 N N . HIS A 1 141 ? 3.649 15.282 -4.050 1.00 65.25 141 HIS A N 1
ATOM 1105 C CA . HIS A 1 141 ? 4.233 16.628 -3.977 1.00 65.25 141 HIS A CA 1
ATOM 1106 C C . HIS A 1 141 ? 5.097 16.990 -5.185 1.00 65.25 141 HIS A C 1
ATOM 1108 O O . HIS A 1 141 ? 5.296 18.173 -5.474 1.00 65.25 141 HIS A O 1
ATOM 1114 N N . GLN A 1 142 ? 5.596 15.994 -5.914 1.00 59.31 142 GLN A N 1
ATOM 1115 C CA . GLN A 1 142 ? 6.222 16.226 -7.204 1.00 59.31 142 GLN A CA 1
ATOM 1116 C C . GLN A 1 142 ? 5.116 16.539 -8.215 1.00 59.31 142 GLN A C 1
ATOM 1118 O O . GLN A 1 142 ? 4.304 15.681 -8.548 1.00 59.31 142 GLN A O 1
ATOM 1123 N N . LYS A 1 143 ? 5.051 17.788 -8.702 1.00 47.94 143 LYS A N 1
ATOM 1124 C CA . LYS A 1 143 ? 4.232 18.106 -9.881 1.00 47.94 143 LYS A CA 1
ATOM 1125 C C . LYS A 1 143 ? 4.603 17.087 -10.959 1.00 47.94 143 LYS A C 1
ATOM 1127 O O . LYS A 1 143 ? 5.784 16.970 -11.272 1.00 47.94 143 LYS A O 1
ATOM 1132 N N . VAL A 1 144 ? 3.615 16.386 -11.514 1.00 49.16 144 VAL A N 1
ATOM 1133 C CA . VAL A 1 144 ? 3.726 15.350 -12.569 1.00 49.16 144 VAL A CA 1
ATOM 1134 C C . VAL A 1 144 ? 4.205 15.953 -13.912 1.00 49.16 144 VAL A C 1
ATOM 1136 O O . VAL A 1 144 ? 3.793 15.563 -14.994 1.00 49.16 144 VAL A O 1
ATOM 1139 N N . ILE A 1 145 ? 5.051 16.982 -13.869 1.00 35.78 145 ILE A N 1
ATOM 1140 C CA . ILE A 1 145 ? 5.586 17.703 -15.016 1.00 35.78 145 ILE A CA 1
ATOM 1141 C C . ILE A 1 145 ? 7.057 17.301 -15.124 1.00 35.78 145 ILE A C 1
ATOM 1143 O O . ILE A 1 145 ? 7.929 17.908 -14.504 1.00 35.78 145 ILE A O 1
ATOM 1147 N N . GLY A 1 146 ? 7.297 16.228 -15.880 1.00 44.88 146 GLY A N 1
ATOM 1148 C CA . GLY A 1 146 ? 8.626 15.682 -16.165 1.00 44.88 146 GLY A CA 1
ATOM 1149 C C . GLY A 1 146 ? 8.706 14.170 -15.952 1.00 44.88 146 GLY A C 1
ATOM 1150 O O . GLY A 1 146 ? 9.474 13.714 -15.106 1.00 44.88 146 GLY A O 1
ATOM 1151 N N . LEU A 1 147 ? 7.906 13.402 -16.701 1.00 47.56 147 LEU A N 1
ATOM 1152 C CA . LEU A 1 147 ? 7.913 11.932 -16.745 1.00 47.56 147 LEU A CA 1
ATOM 1153 C C . LEU A 1 147 ? 9.230 11.419 -17.356 1.00 47.56 147 LEU A C 1
ATOM 1155 O O . LEU A 1 147 ? 9.325 11.144 -18.541 1.00 47.56 147 LEU A O 1
ATOM 1159 N N . THR A 1 148 ? 10.285 11.414 -16.545 1.00 49.09 148 THR A N 1
ATOM 1160 C CA . THR A 1 148 ? 11.569 10.711 -16.766 1.00 49.09 148 THR A CA 1
ATOM 1161 C C . THR A 1 148 ? 12.268 10.384 -15.429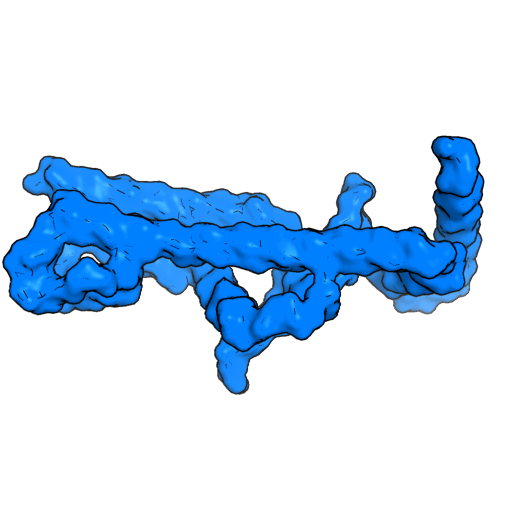 1.00 49.09 148 THR A C 1
ATOM 1163 O O . THR A 1 148 ? 13.416 9.914 -15.390 1.00 49.09 148 THR A O 1
ATOM 1166 N N . SER A 1 149 ? 11.633 10.672 -14.286 1.00 53.12 149 SER A N 1
ATOM 1167 C CA . SER A 1 149 ? 12.337 10.865 -13.016 1.00 53.12 149 SER A CA 1
ATOM 1168 C C . SER A 1 149 ? 12.269 9.663 -12.079 1.00 53.12 149 SER A C 1
ATOM 1170 O O . SER A 1 149 ? 13.289 9.399 -11.443 1.00 53.12 149 SER A O 1
ATOM 1172 N N . SER A 1 150 ? 11.192 8.875 -12.057 1.00 54.12 150 SER A N 1
ATOM 1173 C CA . SER A 1 150 ? 11.008 7.812 -11.054 1.00 54.12 150 SER A CA 1
ATOM 1174 C C . SER A 1 150 ? 11.138 6.411 -11.613 1.00 54.12 150 SER A C 1
ATOM 1176 O O . SER A 1 150 ? 11.190 5.467 -10.837 1.00 54.12 150 SER A O 1
ATOM 1178 N N . VAL A 1 151 ? 11.246 6.249 -12.929 1.00 53.25 151 VAL A N 1
ATOM 1179 C CA . VAL A 1 151 ? 11.293 4.937 -13.566 1.00 53.25 151 VAL A CA 1
ATOM 1180 C C . VAL A 1 151 ? 12.580 4.761 -14.375 1.00 53.25 151 VAL A C 1
ATOM 1182 O O . VAL A 1 151 ? 13.063 5.687 -15.026 1.00 53.25 151 VAL A O 1
ATOM 1185 N N . LYS A 1 152 ? 13.194 3.577 -14.294 1.00 59.69 152 LYS A N 1
ATOM 1186 C CA . LYS A 1 152 ? 14.336 3.180 -15.129 1.00 59.69 152 LYS A CA 1
ATOM 1187 C C . LYS A 1 152 ? 14.155 1.757 -15.642 1.00 59.69 152 LYS A C 1
ATOM 1189 O O . LYS A 1 152 ? 13.608 0.908 -14.944 1.00 59.69 152 LYS A O 1
ATOM 1194 N N . LEU A 1 153 ? 14.671 1.495 -16.833 1.00 58.28 153 LEU A N 1
ATOM 1195 C CA . LEU A 1 153 ? 14.792 0.141 -17.364 1.00 58.28 153 LEU A CA 1
ATOM 1196 C C . LEU A 1 153 ? 15.925 -0.585 -16.642 1.00 58.28 153 LEU A C 1
ATOM 1198 O O . LEU A 1 153 ? 17.007 -0.012 -16.470 1.00 58.28 153 LEU A O 1
ATOM 1202 N N . VAL A 1 154 ? 15.667 -1.809 -16.183 1.00 55.09 154 VAL A N 1
ATOM 1203 C CA . VAL A 1 154 ? 16.604 -2.540 -15.312 1.00 55.09 154 VAL A CA 1
ATOM 1204 C C . VAL A 1 154 ? 17.103 -3.829 -15.919 1.00 55.09 154 VAL A C 1
ATOM 1206 O O . VAL A 1 154 ? 18.291 -4.098 -15.818 1.00 55.09 154 VAL A O 1
ATOM 1209 N N . ASP A 1 155 ? 16.257 -4.626 -16.550 1.00 52.19 155 ASP A N 1
ATOM 1210 C CA . ASP A 1 155 ? 16.715 -5.821 -17.247 1.00 52.19 155 ASP A CA 1
ATOM 1211 C C . ASP A 1 155 ? 15.665 -6.323 -18.237 1.00 52.19 155 ASP A C 1
ATOM 1213 O O . ASP A 1 155 ? 14.573 -5.769 -18.376 1.00 52.19 155 ASP A O 1
ATOM 1217 N N . TRP A 1 156 ? 16.062 -7.348 -18.980 1.00 47.84 156 TRP A N 1
ATOM 1218 C CA . TRP A 1 156 ? 15.187 -8.129 -19.831 1.00 47.84 156 TRP A CA 1
ATOM 1219 C C . TRP A 1 156 ? 15.138 -9.525 -19.218 1.00 47.84 156 TRP A C 1
ATOM 1221 O O . TRP A 1 156 ? 16.133 -10.247 -19.286 1.00 47.84 156 TRP A O 1
ATOM 1231 N N . ASP A 1 157 ? 14.019 -9.886 -18.595 1.00 46.16 157 ASP A N 1
ATOM 1232 C CA . ASP A 1 157 ? 13.829 -11.211 -17.999 1.00 46.16 157 ASP A CA 1
ATOM 1233 C C . ASP A 1 157 ? 12.669 -11.919 -18.699 1.00 46.16 157 ASP A C 1
ATOM 1235 O O . ASP A 1 157 ? 11.618 -11.323 -18.928 1.00 46.16 157 ASP A O 1
ATOM 1239 N N . ASN A 1 158 ? 12.879 -13.169 -19.116 1.00 48.69 158 ASN A N 1
ATOM 1240 C CA . ASN A 1 158 ? 11.898 -13.979 -19.854 1.00 48.69 158 ASN A CA 1
ATOM 1241 C C . ASN A 1 158 ? 11.220 -13.268 -21.052 1.00 48.69 158 ASN A C 1
ATOM 1243 O O . ASN A 1 158 ? 10.069 -13.538 -21.384 1.00 48.69 158 ASN A O 1
ATOM 1247 N N . GLY A 1 159 ? 11.931 -12.353 -21.723 1.00 42.62 159 GLY A N 1
ATOM 1248 C CA . GLY A 1 159 ? 11.405 -11.587 -22.861 1.00 42.62 159 GLY A CA 1
ATOM 1249 C C . GLY A 1 159 ? 10.558 -10.362 -22.488 1.00 42.62 159 GLY A C 1
ATOM 1250 O O . GLY A 1 159 ? 10.098 -9.659 -23.386 1.00 42.62 159 GLY A O 1
ATOM 1251 N N . ILE A 1 160 ? 10.400 -10.060 -21.196 1.00 50.22 160 ILE A N 1
ATOM 1252 C CA . ILE A 1 160 ? 9.672 -8.895 -20.681 1.00 50.22 160 ILE A CA 1
ATOM 1253 C C . ILE A 1 160 ? 10.676 -7.822 -20.263 1.00 50.22 160 ILE A C 1
ATOM 1255 O O . ILE A 1 160 ? 11.607 -8.077 -19.496 1.00 50.22 160 ILE A O 1
ATOM 1259 N N . LEU A 1 161 ? 10.516 -6.616 -20.811 1.00 53.59 161 LEU A N 1
ATOM 1260 C CA . LEU A 1 161 ? 11.333 -5.469 -20.430 1.00 53.59 161 LEU A CA 1
ATOM 1261 C C . LEU A 1 161 ? 10.927 -5.032 -19.020 1.00 53.59 161 LEU A C 1
ATOM 1263 O O . LEU A 1 161 ? 9.830 -4.509 -18.826 1.00 53.59 161 LEU A O 1
ATOM 1267 N N . ASN A 1 162 ? 11.806 -5.241 -18.045 1.00 56.25 162 ASN A N 1
ATOM 1268 C CA . ASN A 1 162 ? 11.530 -4.880 -16.668 1.00 56.25 162 ASN A CA 1
ATOM 1269 C C . ASN A 1 162 ? 11.895 -3.436 -16.380 1.00 56.25 162 ASN A C 1
ATOM 1271 O O . ASN A 1 162 ? 12.928 -2.880 -16.776 1.00 56.25 162 ASN A O 1
ATOM 1275 N N . VAL A 1 163 ? 11.023 -2.867 -15.577 1.00 61.50 163 VAL A N 1
ATOM 1276 C CA . VAL A 1 163 ? 11.010 -1.481 -15.178 1.00 61.50 163 VAL A CA 1
ATOM 1277 C C . VAL A 1 163 ? 11.231 -1.454 -13.667 1.00 61.50 163 VAL A C 1
ATOM 1279 O O . VAL A 1 163 ? 10.714 -2.311 -12.959 1.00 61.50 163 VAL A O 1
ATOM 1282 N N . SER A 1 164 ? 12.008 -0.513 -13.137 1.00 63.94 164 SER A N 1
ATOM 1283 C CA . SER A 1 164 ? 12.090 -0.289 -11.689 1.00 63.94 164 SER A CA 1
ATOM 1284 C C . SER A 1 164 ? 11.775 1.141 -11.336 1.00 63.94 164 SER A C 1
ATOM 1286 O O . SER A 1 164 ? 12.210 2.062 -12.035 1.00 63.94 164 SER A O 1
ATOM 1288 N N . LEU A 1 165 ? 11.184 1.301 -10.163 1.00 65.94 165 LEU A N 1
ATOM 1289 C CA . LEU A 1 165 ? 11.197 2.552 -9.440 1.00 65.94 165 LEU A CA 1
ATOM 1290 C C . LEU A 1 165 ? 12.636 2.917 -9.074 1.00 65.94 165 LEU A C 1
ATOM 1292 O O . LEU A 1 165 ? 13.387 2.084 -8.565 1.00 65.94 165 LEU A O 1
ATOM 1296 N N . LYS A 1 166 ? 13.051 4.154 -9.341 1.00 67.50 166 LYS A N 1
ATOM 1297 C CA . LYS A 1 166 ? 14.312 4.692 -8.836 1.00 67.50 166 LYS A CA 1
ATOM 1298 C C . LYS A 1 166 ? 14.218 4.794 -7.316 1.00 67.50 166 LYS A C 1
ATOM 1300 O O . LYS A 1 166 ? 13.148 5.016 -6.756 1.00 67.50 166 LYS A O 1
ATOM 1305 N N . GLY A 1 167 ? 15.360 4.631 -6.656 1.00 69.69 167 GLY A N 1
ATOM 1306 C CA . GLY A 1 167 ? 15.443 4.882 -5.224 1.00 69.69 167 GLY A CA 1
ATOM 1307 C C . GLY A 1 167 ? 15.084 6.336 -4.934 1.00 69.69 167 GLY A C 1
ATOM 1308 O O . GLY A 1 167 ? 15.416 7.228 -5.719 1.00 69.69 167 GLY A O 1
ATOM 1309 N N . PHE A 1 168 ? 14.397 6.565 -3.824 1.00 75.19 168 PHE A N 1
ATOM 1310 C CA . PHE A 1 168 ? 13.927 7.885 -3.428 1.00 75.19 168 PHE A CA 1
ATOM 1311 C C . PHE A 1 168 ? 14.134 8.104 -1.932 1.00 75.19 168 PHE A C 1
ATOM 1313 O O . PHE A 1 168 ? 14.234 7.163 -1.146 1.00 75.19 168 PHE A O 1
ATOM 1320 N N . ASN A 1 169 ? 14.180 9.372 -1.536 1.00 73.06 169 ASN A N 1
ATOM 1321 C CA . ASN A 1 169 ? 14.292 9.768 -0.139 1.00 73.06 169 ASN A CA 1
ATOM 1322 C C . ASN A 1 169 ? 12.939 10.293 0.335 1.00 73.06 169 ASN A C 1
ATOM 1324 O O . ASN A 1 169 ? 12.370 11.182 -0.298 1.00 73.06 169 ASN A O 1
ATOM 1328 N N . ARG A 1 170 ? 12.434 9.775 1.457 1.00 66.19 170 ARG A N 1
ATOM 1329 C CA . ARG A 1 170 ? 11.227 10.326 2.099 1.00 66.19 170 ARG A CA 1
ATOM 1330 C C . ARG A 1 170 ? 11.543 11.638 2.823 1.00 66.19 170 ARG A C 1
ATOM 1332 O O . ARG A 1 170 ? 10.710 12.535 2.872 1.00 66.19 170 ARG A O 1
ATOM 1339 N N . ASN A 1 171 ? 12.740 11.737 3.396 1.00 68.50 171 ASN A N 1
ATOM 1340 C CA . ASN A 1 171 ? 13.319 12.920 4.037 1.00 68.50 171 ASN A CA 1
ATOM 1341 C C . ASN A 1 171 ? 14.857 12.775 4.058 1.00 68.50 171 ASN A C 1
ATOM 1343 O O . ASN A 1 171 ? 15.390 11.830 3.480 1.00 68.50 171 ASN A O 1
ATOM 1347 N N . SER A 1 172 ? 15.579 13.676 4.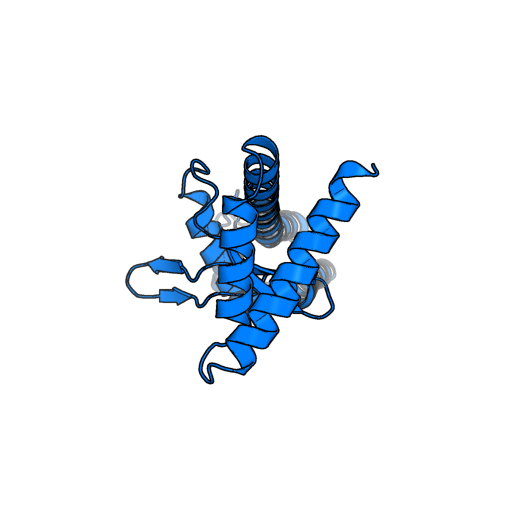731 1.00 65.56 172 SER A N 1
ATOM 1348 C CA . SER A 1 172 ? 17.049 13.626 4.851 1.00 65.56 172 SER A CA 1
ATOM 1349 C C . SER A 1 172 ? 17.598 12.395 5.589 1.00 65.56 172 SER A C 1
ATOM 1351 O O . SER A 1 172 ? 18.813 12.230 5.652 1.00 65.56 172 SER A O 1
ATOM 1353 N N . SER A 1 173 ? 16.738 11.547 6.158 1.00 68.62 173 SER A N 1
ATOM 1354 C CA . SER A 1 173 ? 17.129 10.454 7.053 1.00 68.62 173 SER A CA 1
ATOM 1355 C C . SER A 1 173 ? 16.669 9.070 6.590 1.00 68.62 173 SER A C 1
ATOM 1357 O O . SER A 1 173 ? 17.181 8.078 7.097 1.00 68.62 173 SER A O 1
ATOM 1359 N N . ILE A 1 174 ? 15.714 8.978 5.658 1.00 75.88 174 ILE A N 1
ATOM 1360 C CA . ILE A 1 174 ? 15.138 7.703 5.208 1.00 75.88 174 ILE A CA 1
ATOM 1361 C C . ILE A 1 174 ? 15.210 7.608 3.685 1.00 75.88 174 ILE A C 1
ATOM 1363 O O . ILE A 1 174 ? 14.509 8.331 2.967 1.00 75.88 174 ILE A O 1
ATOM 1367 N N . SER A 1 175 ? 16.025 6.661 3.224 1.00 77.00 175 SER A N 1
ATOM 1368 C CA . SER A 1 175 ? 16.230 6.323 1.817 1.00 77.00 175 SER A CA 1
ATOM 1369 C C . SER A 1 175 ? 15.637 4.956 1.502 1.00 77.00 175 SER A C 1
ATOM 1371 O O . SER A 1 175 ? 15.867 3.989 2.224 1.00 77.00 175 SER A O 1
ATOM 1373 N N . PHE A 1 176 ? 14.911 4.875 0.393 1.00 76.69 176 PHE A N 1
ATOM 1374 C CA . PHE A 1 176 ? 14.357 3.639 -0.138 1.00 76.69 176 PHE A CA 1
ATOM 1375 C C . PHE A 1 176 ? 15.140 3.216 -1.377 1.00 76.69 176 PHE A C 1
ATOM 1377 O O . PHE A 1 176 ? 15.438 4.031 -2.255 1.00 76.69 176 PHE A O 1
ATOM 1384 N N . LEU A 1 177 ? 15.486 1.930 -1.439 1.00 74.19 177 LEU A N 1
ATOM 1385 C CA . LEU A 1 177 ? 16.176 1.356 -2.587 1.00 74.19 177 LEU A CA 1
ATOM 1386 C C . LEU A 1 177 ? 15.234 1.255 -3.800 1.00 74.19 177 LEU A C 1
ATOM 1388 O O . LEU A 1 177 ? 14.012 1.228 -3.637 1.00 74.19 177 LEU A O 1
ATOM 1392 N N . PRO A 1 178 ? 15.788 1.196 -5.025 1.00 69.88 178 PRO A N 1
ATOM 1393 C CA . PRO A 1 178 ? 15.010 0.884 -6.216 1.00 69.88 178 PRO A CA 1
ATOM 1394 C C . PRO A 1 178 ? 14.234 -0.431 -6.058 1.00 69.88 178 PRO A C 1
ATOM 1396 O O . PRO A 1 178 ? 14.822 -1.434 -5.654 1.00 69.88 178 PRO A O 1
ATOM 1399 N N . VAL A 1 179 ? 12.955 -0.445 -6.438 1.00 67.38 179 VAL A N 1
ATOM 1400 C CA . VAL A 1 179 ? 12.107 -1.652 -6.427 1.00 67.38 179 VAL A CA 1
ATOM 1401 C C . VAL A 1 179 ? 11.683 -1.978 -7.852 1.00 67.38 179 VAL A C 1
ATOM 1403 O O . VAL A 1 179 ? 11.333 -1.086 -8.628 1.00 67.38 179 VAL A O 1
ATOM 1406 N N . ARG A 1 180 ? 11.757 -3.259 -8.224 1.00 66.44 180 ARG A N 1
ATOM 1407 C CA . ARG A 1 180 ? 11.304 -3.718 -9.541 1.00 66.44 180 ARG A CA 1
ATOM 1408 C C . ARG A 1 180 ? 9.783 -3.649 -9.615 1.00 66.44 180 ARG A C 1
ATOM 1410 O O . ARG A 1 180 ? 9.090 -4.056 -8.690 1.00 66.44 180 ARG A O 1
ATOM 1417 N N . LEU A 1 181 ? 9.280 -3.152 -10.736 1.00 63.06 181 LEU A N 1
ATOM 1418 C CA . LEU A 1 181 ? 7.864 -2.902 -10.948 1.00 63.06 181 LEU A CA 1
ATOM 1419 C C . LEU A 1 181 ? 7.037 -4.185 -10.881 1.00 63.06 181 LEU A C 1
ATOM 1421 O O . LEU A 1 181 ? 5.991 -4.194 -10.253 1.00 63.06 181 LEU A O 1
ATOM 1425 N N . ASN A 1 182 ? 7.516 -5.268 -11.488 1.00 63.00 182 ASN A N 1
ATOM 1426 C CA . ASN A 1 182 ? 6.842 -6.563 -11.439 1.00 63.00 182 ASN A CA 1
ATOM 1427 C C . ASN A 1 182 ? 6.738 -7.111 -10.006 1.00 63.00 182 ASN A C 1
ATOM 1429 O O . ASN A 1 182 ? 5.678 -7.578 -9.616 1.00 63.00 182 ASN A O 1
ATOM 1433 N N . VAL A 1 183 ? 7.792 -6.967 -9.194 1.00 65.62 183 VAL A N 1
ATOM 1434 C CA . VAL A 1 183 ? 7.764 -7.356 -7.771 1.00 65.62 183 VAL A CA 1
ATOM 1435 C C . VAL A 1 183 ? 6.710 -6.551 -7.010 1.00 65.62 183 VAL A C 1
ATOM 1437 O O . VAL A 1 183 ? 5.902 -7.127 -6.288 1.00 65.62 183 VAL A O 1
ATOM 1440 N N . PHE A 1 184 ? 6.666 -5.237 -7.234 1.00 66.00 184 PHE A N 1
ATOM 1441 C CA . PHE A 1 184 ? 5.683 -4.355 -6.608 1.00 66.00 184 PHE A CA 1
ATOM 1442 C C . PHE A 1 184 ? 4.237 -4.650 -7.054 1.00 66.00 184 PHE A C 1
ATOM 1444 O O . PHE A 1 184 ? 3.311 -4.638 -6.247 1.00 66.00 184 PHE A O 1
ATOM 1451 N N . LEU A 1 185 ? 4.016 -4.928 -8.341 1.00 65.31 185 LEU A N 1
ATOM 1452 C CA . LEU A 1 185 ? 2.675 -5.187 -8.877 1.00 65.31 185 LEU A CA 1
ATOM 1453 C C . LEU A 1 185 ? 2.131 -6.571 -8.509 1.00 65.31 185 LEU A C 1
ATOM 1455 O O . LEU A 1 185 ? 0.918 -6.722 -8.407 1.00 65.31 185 LEU A O 1
ATOM 1459 N N . GLU A 1 186 ? 2.992 -7.571 -8.326 1.00 70.00 186 GLU A N 1
ATOM 1460 C CA . GLU A 1 186 ? 2.564 -8.950 -8.072 1.00 70.00 186 GLU A CA 1
ATOM 1461 C C . GLU A 1 186 ? 2.626 -9.304 -6.584 1.00 70.00 186 GLU A C 1
ATOM 1463 O O . GLU A 1 186 ? 1.609 -9.655 -5.982 1.00 70.00 186 GLU A O 1
ATOM 1468 N N . THR A 1 187 ? 3.804 -9.184 -5.973 1.00 72.88 187 THR A N 1
ATOM 1469 C CA . THR A 1 187 ? 4.030 -9.613 -4.588 1.00 72.88 187 THR A CA 1
ATOM 1470 C C . THR A 1 187 ? 3.462 -8.595 -3.610 1.00 72.88 187 THR A C 1
ATOM 1472 O O . THR A 1 187 ? 2.659 -8.955 -2.748 1.00 72.88 187 THR A O 1
ATOM 1475 N N . ASP A 1 188 ? 3.820 -7.318 -3.763 1.00 76.12 188 ASP A N 1
ATOM 1476 C CA . ASP A 1 188 ? 3.425 -6.300 -2.787 1.00 76.12 188 ASP A CA 1
ATOM 1477 C C . ASP A 1 188 ? 1.908 -6.076 -2.827 1.00 76.12 188 ASP A C 1
ATOM 1479 O O . ASP A 1 188 ? 1.273 -5.924 -1.783 1.00 76.12 188 ASP A O 1
ATOM 1483 N N . TYR A 1 189 ? 1.296 -6.147 -4.014 1.00 79.88 189 TYR A N 1
ATOM 1484 C CA . TYR A 1 189 ? -0.160 -6.106 -4.160 1.00 79.88 189 TYR A CA 1
ATOM 1485 C C . TYR A 1 189 ? -0.859 -7.241 -3.406 1.00 79.88 189 TYR A C 1
ATOM 1487 O O . TYR A 1 189 ? -1.811 -6.985 -2.668 1.00 79.88 189 TYR A O 1
ATOM 1495 N N . ALA A 1 190 ? -0.399 -8.485 -3.567 1.00 84.31 190 ALA A N 1
ATOM 1496 C CA . ALA A 1 190 ? -1.001 -9.631 -2.893 1.00 84.31 190 ALA A CA 1
ATOM 1497 C C . ALA A 1 190 ? -0.858 -9.525 -1.366 1.00 84.31 190 ALA A C 1
ATOM 1499 O O . ALA A 1 190 ? -1.833 -9.736 -0.638 1.00 84.31 190 ALA A O 1
ATOM 1500 N N . THR A 1 191 ? 0.327 -9.134 -0.884 1.00 89.25 191 THR A N 1
ATOM 1501 C CA . THR A 1 191 ? 0.602 -8.911 0.543 1.00 89.25 191 THR A CA 1
ATOM 1502 C C . THR A 1 191 ? -0.304 -7.825 1.122 1.00 89.25 191 THR A C 1
ATOM 1504 O O . THR A 1 191 ? -0.998 -8.052 2.116 1.00 89.25 191 THR A O 1
ATOM 1507 N N . LEU A 1 192 ? -0.365 -6.657 0.476 1.00 90.56 192 LEU A N 1
ATOM 1508 C CA . LEU A 1 192 ? -1.209 -5.545 0.915 1.00 90.56 192 LEU A CA 1
ATOM 1509 C C . LEU A 1 192 ? -2.696 -5.894 0.846 1.00 90.56 192 LEU A C 1
ATOM 1511 O O . LEU A 1 192 ? -3.439 -5.595 1.779 1.00 90.56 192 LEU A O 1
ATOM 1515 N N . GLY A 1 193 ? -3.130 -6.584 -0.210 1.00 92.25 193 GLY A N 1
ATOM 1516 C CA . GLY A 1 193 ? -4.503 -7.060 -0.355 1.00 92.25 193 GLY A CA 1
ATOM 1517 C C . GLY A 1 193 ? -4.928 -7.980 0.791 1.00 92.25 193 GLY A C 1
ATOM 1518 O O . GLY A 1 193 ? -6.022 -7.819 1.335 1.00 92.25 193 GLY A O 1
ATOM 1519 N N . ALA A 1 194 ? -4.051 -8.891 1.221 1.00 94.69 194 ALA A N 1
ATOM 1520 C CA . ALA A 1 194 ? -4.307 -9.755 2.372 1.00 94.69 194 ALA A CA 1
ATOM 1521 C C . ALA A 1 194 ? -4.433 -8.959 3.686 1.00 94.69 194 ALA A C 1
ATOM 1523 O O . ALA A 1 194 ? -5.322 -9.238 4.495 1.00 94.69 194 ALA A O 1
ATOM 1524 N N . LEU A 1 195 ? -3.596 -7.937 3.888 1.00 96.00 195 LEU A N 1
ATOM 1525 C CA . LEU A 1 195 ? -3.665 -7.059 5.063 1.00 96.00 195 LEU A CA 1
ATOM 1526 C C . LEU A 1 195 ? -4.936 -6.196 5.066 1.00 96.00 195 LEU A C 1
ATOM 1528 O O . LEU A 1 195 ? -5.590 -6.061 6.100 1.00 96.00 195 LEU A O 1
ATOM 1532 N N . TYR A 1 196 ? -5.349 -5.670 3.911 1.00 96.38 196 TYR A N 1
ATOM 1533 C CA . TYR A 1 196 ? -6.610 -4.932 3.777 1.00 96.38 196 TYR A CA 1
ATOM 1534 C C . TYR A 1 1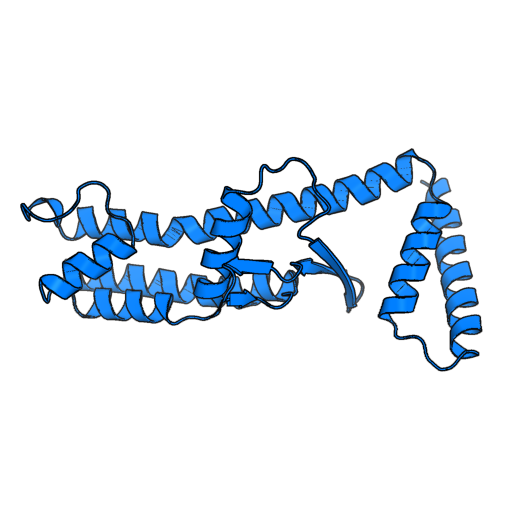96 ? -7.817 -5.819 4.078 1.00 96.38 196 TYR A C 1
ATOM 1536 O O . TYR A 1 196 ? -8.729 -5.404 4.797 1.00 96.38 196 TYR A O 1
ATOM 1544 N N . LEU A 1 197 ? -7.801 -7.063 3.592 1.00 96.50 197 LEU A N 1
ATOM 1545 C CA . LEU A 1 197 ? -8.832 -8.043 3.915 1.00 96.50 197 LEU A CA 1
ATOM 1546 C C . LEU A 1 197 ? -8.880 -8.325 5.421 1.00 96.50 197 LEU A C 1
ATOM 1548 O O . LEU A 1 197 ? -9.968 -8.385 5.989 1.00 96.50 197 LEU A O 1
ATOM 1552 N N . LYS A 1 198 ? -7.721 -8.437 6.079 1.00 96.88 198 LYS A N 1
ATOM 1553 C CA . LYS A 1 198 ? -7.631 -8.636 7.531 1.00 96.88 198 LYS A CA 1
ATOM 1554 C C . LYS A 1 198 ? -8.267 -7.482 8.312 1.00 96.88 198 LYS A C 1
ATOM 1556 O O . LYS A 1 198 ? -8.997 -7.737 9.267 1.00 96.88 198 LYS A O 1
ATOM 1561 N N . ILE A 1 199 ? -8.056 -6.234 7.887 1.00 96.88 199 ILE A N 1
ATOM 1562 C CA . ILE A 1 199 ? -8.732 -5.064 8.475 1.00 96.88 199 ILE A CA 1
ATOM 1563 C C . ILE A 1 199 ? -10.250 -5.167 8.273 1.00 96.88 199 ILE A C 1
ATOM 1565 O O . ILE A 1 199 ? -11.000 -5.006 9.232 1.00 96.88 199 ILE A O 1
ATOM 1569 N N . GLY A 1 200 ? -10.714 -5.492 7.062 1.00 96.44 200 GLY A N 1
ATOM 1570 C CA . GLY A 1 200 ? -12.144 -5.676 6.782 1.00 96.44 200 GLY A CA 1
ATOM 1571 C C . GLY A 1 200 ? -12.792 -6.772 7.638 1.00 96.44 200 GLY A C 1
ATOM 1572 O O . GLY A 1 200 ? -13.857 -6.570 8.217 1.00 96.44 200 GLY A O 1
ATOM 1573 N N . GLN A 1 201 ? -12.120 -7.914 7.789 1.00 96.88 201 GLN A N 1
ATOM 1574 C CA . GLN A 1 201 ? -12.563 -9.006 8.662 1.00 96.88 201 GLN A CA 1
ATOM 1575 C C . GLN A 1 201 ? -12.596 -8.589 10.135 1.00 96.88 201 GLN A C 1
ATOM 1577 O O . GLN A 1 201 ? -13.520 -8.964 10.855 1.00 96.88 201 GLN A O 1
ATOM 1582 N N . ALA A 1 202 ? -11.616 -7.800 10.583 1.00 97.19 202 ALA A N 1
ATOM 1583 C CA . ALA A 1 202 ? -11.614 -7.261 11.933 1.00 97.19 202 ALA A CA 1
ATOM 1584 C C . ALA A 1 202 ? -12.805 -6.320 12.162 1.00 97.19 202 ALA A C 1
ATOM 1586 O O . ALA A 1 202 ? -13.458 -6.439 13.190 1.00 97.19 202 ALA A O 1
ATOM 1587 N N . ILE A 1 203 ? -13.152 -5.457 11.199 1.00 96.50 203 ILE A N 1
ATOM 1588 C CA . ILE A 1 203 ? -14.356 -4.610 11.286 1.00 96.50 203 ILE A CA 1
ATOM 1589 C C . ILE A 1 203 ? -15.613 -5.476 11.447 1.00 96.50 203 ILE A C 1
ATOM 1591 O O . ILE A 1 203 ? -16.372 -5.256 12.386 1.00 96.50 203 ILE A O 1
ATOM 1595 N N . ASN A 1 204 ? -15.800 -6.489 10.592 1.00 95.50 204 ASN A N 1
ATOM 1596 C CA . ASN A 1 204 ? -16.973 -7.373 10.656 1.00 95.50 204 ASN A CA 1
ATOM 1597 C C . ASN A 1 204 ? -17.089 -8.084 12.012 1.00 95.50 204 ASN A C 1
ATOM 1599 O O . ASN A 1 204 ? -18.160 -8.135 12.614 1.00 95.50 204 ASN A O 1
ATOM 1603 N N . ARG A 1 205 ? -15.970 -8.589 12.533 1.00 95.06 205 ARG A N 1
ATOM 1604 C CA . ARG A 1 205 ? -15.946 -9.270 13.830 1.00 95.06 205 ARG A CA 1
ATOM 1605 C C . ARG A 1 205 ? -16.399 -8.361 14.971 1.00 95.06 205 ARG A C 1
ATOM 1607 O O . ARG A 1 205 ? -17.133 -8.796 15.853 1.00 95.06 205 ARG A O 1
ATOM 1614 N N . GLU A 1 206 ? -15.946 -7.114 14.960 1.00 92.38 206 GLU A N 1
ATOM 1615 C CA . GLU A 1 206 ? -16.285 -6.137 15.994 1.00 92.38 206 GLU A CA 1
ATOM 1616 C C . GLU A 1 206 ? -17.733 -5.628 15.853 1.00 92.38 206 GLU A C 1
ATOM 1618 O O . GLU A 1 206 ? -18.304 -5.173 16.836 1.00 92.38 206 GLU A O 1
ATOM 1623 N N . THR A 1 207 ? -18.352 -5.730 14.667 1.00 87.38 207 THR A N 1
ATOM 1624 C CA . THR A 1 207 ? -19.789 -5.435 14.483 1.00 87.38 207 THR A CA 1
ATOM 1625 C C . THR A 1 207 ? -20.722 -6.565 14.922 1.00 87.38 207 THR A C 1
ATOM 1627 O O . THR A 1 207 ? -21.887 -6.309 15.209 1.00 87.38 207 THR A O 1
ATOM 1630 N N . GLU A 1 208 ? -20.238 -7.808 14.941 1.00 82.69 208 GLU A N 1
ATOM 1631 C CA . GLU A 1 208 ? -21.016 -8.991 15.343 1.00 82.69 208 GLU A CA 1
ATOM 1632 C C . GLU A 1 208 ? -20.971 -9.263 16.859 1.00 82.69 208 GLU A C 1
ATOM 1634 O O . GLU A 1 208 ? -21.696 -10.135 17.342 1.00 82.69 208 GLU A O 1
ATOM 1639 N N . SER A 1 209 ? -20.113 -8.542 17.591 1.00 59.28 209 SER A N 1
ATOM 1640 C CA . SER A 1 209 ? -19.886 -8.682 19.039 1.00 59.28 209 SER A CA 1
ATOM 1641 C C . SER A 1 209 ? -20.756 -7.725 19.852 1.00 59.28 209 SER A C 1
ATOM 1643 O O . SER A 1 209 ? -21.267 -8.163 20.907 1.00 59.28 209 SER A O 1
#

Foldseek 3Di:
DVPVVVVVVVLVVVLVVVVVVVVVVPDDDQQNSVVVSVVVCCVPDDPVRVVVVLVVLLVVVVVLLVVLVVLLCLQQVLLLVLCVLVVVVVDPPQDPSDGLVSSLVVCVVVVPLVQLNVLSVVLVPDPLNVVSVLSNQVVVPPDSPDSPQQKDFGHQDPNDGKIWGCWDASDPPDIDHIDIPCCSVPVSVVVSVVSSVSSVVSSVVRSVD

Organism: NCBI:txid344879

Sequence (209 aa):
MASVQWKLNIALRSRDKCVNSLKSHSNYTQLELAQAAMKVLLGGASDSEACTIDTMLSDSELYLISFAHAMHSIPDILSNVAYHALGLGTYKDCPRNISLWELKKFIQKKGIYPHLLAAILDLEDCFEWIYLNAFTNVTKHQKVIGLTSSVKLVDWDNGILNVSLKGFNRNSSISFLPVRLNVFLETDYATLGALYLKIGQAINRETES

pLDDT: mean 71.22, std 20.34, range [31.11, 97.56]